Protein AF-A0A5D2ER46-F1 (afdb_monomer)

Foldseek 3Di:
DPFKFKDAAQQQAAFQQATRHAPDHGVCVVCVVLCVFFPCRRFTPNVLLPPPCLVPLNCVNGGNDDPPDVNSVSSVVVCVRCVPDDYHNPDHMAMGGRQDPVSHGPPPAAWQADDDDDDDDDDDDDDDRHNQADPPRDKDKDKAWDADDQWIKIKIFIAHSVRDGRIIHMDTDNDNDRVSRRVVNVVVVVVSVVVND

Radius of gyration: 18.07 Å; Cα contacts (8 Å, |Δi|>4): 337; chains: 1; bounding box: 42×39×49 Å

Nearest PDB structures (foldseek):
  7u65-assembly1_G  TM=6.204E-01  e=2.775E-01  Escherichia phage T7
  5fdh-assembly1_B  TM=4.954E-01  e=7.083E-01  Serratia marcescens
  8cx2-assembly1_C  TM=5.473E-01  e=1.595E+00  Homo sapiens
  5n5y-assembly1_P  TM=4.636E-01  e=1.030E+00  Saccharomyces cerevisiae
  4n9f-assembly3_L  TM=5.094E-01  e=4.334E+00  Homo sapiens

Solvent-accessible surface area (backbone atoms only — not comparable to full-atom values): 11506 Å² total; per-residue (Å²): 129,76,56,54,37,38,48,71,15,32,19,26,74,44,34,48,37,71,36,28,60,60,88,87,48,25,47,36,74,81,36,48,71,57,46,74,33,33,64,66,61,72,40,23,36,31,60,52,74,68,36,69,55,70,74,64,84,52,53,74,84,49,34,75,66,90,59,79,70,64,51,56,57,52,48,54,54,50,46,62,68,55,65,80,67,74,70,38,85,92,38,73,55,40,66,42,68,50,56,46,97,85,72,43,70,68,80,85,65,67,76,46,85,71,78,77,68,82,88,80,92,86,89,82,86,85,77,79,75,60,59,68,62,36,58,92,66,39,70,39,82,47,71,26,41,46,60,54,88,83,44,20,33,19,26,37,39,33,21,35,54,81,66,46,72,45,30,42,43,70,47,82,32,103,38,68,47,51,69,60,20,36,53,49,22,53,53,53,53,50,51,54,57,60,70,53,107

Organism: Gossypium darwinii (NCBI:txid34276)

Structure (mmCIF, N/CA/C/O backbone):
data_AF-A0A5D2ER46-F1
#
_entry.id   AF-A0A5D2ER46-F1
#
loop_
_atom_site.group_PDB
_atom_site.id
_atom_site.type_symbol
_atom_site.label_atom_id
_atom_site.label_alt_id
_atom_site.label_comp_id
_atom_site.label_asym_id
_atom_site.label_entity_id
_atom_site.label_seq_id
_atom_site.pdbx_PDB_ins_code
_atom_site.Cartn_x
_atom_site.Cartn_y
_atom_site.Cartn_z
_atom_site.occupancy
_atom_site.B_iso_or_equiv
_atom_site.auth_seq_id
_atom_site.auth_comp_id
_atom_site.auth_asym_id
_atom_site.auth_atom_id
_atom_site.pdbx_PDB_model_num
ATOM 1 N N . MET A 1 1 ? 16.129 -9.457 7.682 1.00 43.59 1 MET A N 1
ATOM 2 C CA . MET A 1 1 ? 15.427 -8.266 7.164 1.00 43.59 1 MET A CA 1
ATOM 3 C C . MET A 1 1 ? 14.705 -8.715 5.918 1.00 43.59 1 MET A C 1
ATOM 5 O O . MET A 1 1 ? 15.334 -9.410 5.129 1.00 43.59 1 MET A O 1
ATOM 9 N N . ASP A 1 2 ? 13.423 -8.390 5.782 1.00 48.84 2 ASP A N 1
ATOM 10 C CA . ASP A 1 2 ? 12.712 -8.634 4.527 1.00 48.84 2 ASP A CA 1
ATOM 11 C C . ASP A 1 2 ? 13.375 -7.783 3.433 1.00 48.84 2 ASP A C 1
ATOM 13 O O . ASP A 1 2 ? 13.724 -6.624 3.664 1.00 48.84 2 ASP A O 1
ATOM 17 N N . SER A 1 3 ? 13.630 -8.381 2.272 1.00 66.81 3 SER A N 1
ATOM 18 C CA . SER A 1 3 ? 14.432 -7.796 1.190 1.00 66.81 3 SER A CA 1
ATOM 19 C C . SER A 1 3 ? 13.674 -6.769 0.341 1.00 66.81 3 SER A C 1
ATOM 21 O O . SER A 1 3 ? 14.164 -6.379 -0.715 1.00 66.81 3 SER A O 1
ATOM 23 N N . PHE A 1 4 ? 12.488 -6.321 0.768 1.00 72.12 4 PHE A N 1
ATOM 24 C CA . PHE A 1 4 ? 11.644 -5.404 0.005 1.00 72.12 4 PHE A CA 1
ATOM 25 C C . PHE A 1 4 ? 10.750 -4.526 0.889 1.00 72.12 4 PHE A C 1
ATOM 27 O O . PHE A 1 4 ? 10.459 -4.850 2.039 1.00 72.12 4 PHE A O 1
ATOM 34 N N . TYR A 1 5 ? 10.278 -3.422 0.318 1.00 80.19 5 TYR A N 1
ATOM 35 C CA . TYR A 1 5 ? 9.289 -2.517 0.893 1.00 80.19 5 TYR A CA 1
ATOM 36 C C . TYR A 1 5 ? 8.462 -1.860 -0.219 1.00 80.19 5 TYR A C 1
ATOM 38 O O . TYR A 1 5 ? 8.829 -1.879 -1.388 1.00 80.19 5 TYR A O 1
ATOM 46 N N . TRP A 1 6 ? 7.328 -1.278 0.135 1.00 84.62 6 TRP A N 1
ATOM 47 C CA . TRP A 1 6 ? 6.492 -0.486 -0.753 1.00 84.62 6 TRP A CA 1
ATOM 48 C C . TRP A 1 6 ? 6.860 0.988 -0.622 1.00 84.62 6 TRP A C 1
ATOM 50 O O . TRP A 1 6 ? 6.709 1.582 0.446 1.00 84.62 6 TRP A O 1
ATOM 60 N N . GLN A 1 7 ? 7.333 1.584 -1.710 1.00 85.62 7 GLN A N 1
ATOM 61 C CA . GLN A 1 7 ? 7.410 3.028 -1.851 1.00 85.62 7 GLN A CA 1
ATOM 62 C C . GLN A 1 7 ? 6.017 3.554 -2.199 1.00 85.62 7 GLN A C 1
ATOM 64 O O . GLN A 1 7 ? 5.460 3.234 -3.250 1.00 85.62 7 GLN A O 1
ATOM 69 N N . ILE A 1 8 ? 5.457 4.357 -1.299 1.00 91.12 8 ILE A N 1
ATOM 70 C CA . ILE A 1 8 ? 4.093 4.865 -1.431 1.00 91.12 8 ILE A CA 1
ATOM 71 C C . ILE A 1 8 ? 4.019 5.995 -2.457 1.00 91.12 8 ILE A C 1
ATOM 73 O O . ILE A 1 8 ? 4.758 6.976 -2.368 1.00 91.12 8 ILE A O 1
ATOM 77 N N . GLY A 1 9 ? 3.092 5.846 -3.403 1.00 91.25 9 GLY A N 1
ATOM 78 C CA . GLY A 1 9 ? 2.623 6.896 -4.299 1.00 91.25 9 GLY A CA 1
ATOM 79 C C . GLY A 1 9 ? 1.200 7.283 -3.908 1.00 91.25 9 GLY A C 1
ATOM 80 O O . GLY A 1 9 ? 0.975 7.995 -2.927 1.00 91.25 9 GLY A O 1
ATOM 81 N N . ASN A 1 10 ? 0.214 6.794 -4.654 1.00 88.81 10 ASN A N 1
ATOM 82 C CA . ASN A 1 10 ? -1.199 7.094 -4.446 1.00 88.81 10 ASN A CA 1
ATOM 83 C C . ASN A 1 10 ? -1.827 6.320 -3.278 1.00 88.81 10 ASN A C 1
ATOM 85 O O . ASN A 1 10 ? -2.954 6.655 -2.885 1.00 88.81 10 ASN A O 1
ATOM 89 N N . GLY A 1 11 ? -1.112 5.328 -2.738 1.00 91.06 11 GLY A N 1
ATOM 90 C CA . GLY A 1 11 ? -1.447 4.492 -1.589 1.00 91.06 11 GLY A CA 1
ATOM 91 C C . GLY A 1 11 ? -2.489 3.417 -1.874 1.00 91.06 11 GLY A C 1
ATOM 92 O O . GLY A 1 11 ? -2.921 2.735 -0.944 1.00 91.06 11 GLY A O 1
ATOM 93 N N . ARG A 1 12 ? -2.975 3.300 -3.114 1.00 86.25 12 ARG A N 1
ATOM 94 C CA . ARG A 1 12 ? -4.168 2.505 -3.411 1.00 86.25 12 ARG A CA 1
ATOM 95 C C . ARG A 1 12 ? -3.890 1.016 -3.485 1.00 86.25 12 ARG A C 1
ATOM 97 O O . ARG A 1 12 ? -4.822 0.251 -3.276 1.00 86.25 12 ARG A O 1
ATOM 104 N N . THR A 1 13 ? -2.661 0.597 -3.785 1.00 81.38 13 THR A N 1
ATOM 105 C CA . THR A 1 13 ? -2.305 -0.822 -3.981 1.00 81.38 13 THR A CA 1
ATOM 106 C C . THR A 1 13 ? -1.610 -1.454 -2.779 1.00 81.38 13 THR A C 1
ATOM 108 O O . THR A 1 13 ? -1.538 -2.683 -2.689 1.00 81.38 13 THR A O 1
ATOM 111 N N . THR A 1 14 ? -1.148 -0.619 -1.850 1.00 87.69 14 THR A N 1
ATOM 112 C CA . THR A 1 14 ? -0.404 -1.022 -0.657 1.00 87.69 14 THR A CA 1
ATOM 113 C C . THR A 1 14 ? -1.327 -1.200 0.543 1.00 87.69 14 THR A C 1
ATOM 115 O O . THR A 1 14 ? -2.164 -0.345 0.825 1.00 87.69 14 THR A O 1
ATOM 118 N N . LEU A 1 15 ? -1.177 -2.302 1.278 1.00 90.75 15 LEU A N 1
ATOM 119 C CA . LEU A 1 15 ? -2.034 -2.664 2.408 1.00 90.75 15 LEU A CA 1
ATOM 120 C C . LEU A 1 15 ? -1.513 -2.061 3.713 1.00 90.75 15 LEU A C 1
ATOM 122 O O . LEU A 1 15 ? -0.446 -2.447 4.193 1.00 90.75 15 LEU A O 1
ATOM 126 N N . PHE A 1 16 ? -2.316 -1.198 4.343 1.00 92.19 16 PHE A N 1
ATOM 127 C CA . PHE A 1 16 ? -1.915 -0.409 5.514 1.00 92.19 16 PHE A CA 1
ATOM 128 C C . PHE A 1 16 ? -1.315 -1.265 6.638 1.00 92.19 16 PHE A C 1
ATOM 130 O O . PHE A 1 16 ? -0.250 -0.967 7.167 1.00 92.19 16 PHE A O 1
ATOM 137 N N . TRP A 1 17 ? -1.956 -2.376 6.999 1.00 92.56 17 TRP A N 1
ATOM 138 C CA . TRP A 1 17 ? -1.476 -3.207 8.107 1.00 92.56 17 TRP A CA 1
ATOM 139 C C . TRP A 1 17 ? -0.428 -4.245 7.712 1.00 92.56 17 TRP A C 1
ATOM 141 O O . TRP A 1 17 ? 0.360 -4.680 8.556 1.00 92.56 17 TRP A O 1
ATOM 151 N N . MET A 1 18 ? -0.482 -4.720 6.470 1.00 89.00 18 MET A N 1
ATOM 152 C CA . MET A 1 18 ? 0.164 -5.972 6.074 1.00 89.00 18 MET A CA 1
ATOM 153 C C . MET A 1 18 ? 1.456 -5.781 5.295 1.00 89.00 18 MET A C 1
ATOM 155 O O . MET A 1 18 ? 2.281 -6.693 5.327 1.00 89.00 18 MET A O 1
ATOM 159 N N . ASP A 1 19 ? 1.640 -4.625 4.665 1.00 88.00 19 ASP A N 1
ATOM 160 C CA . ASP A 1 19 ? 2.809 -4.335 3.845 1.00 88.00 19 ASP A CA 1
ATOM 161 C C . ASP A 1 19 ? 3.849 -3.497 4.594 1.00 88.00 19 ASP A C 1
ATOM 163 O O . ASP A 1 19 ? 3.536 -2.761 5.532 1.00 88.00 19 ASP A O 1
ATOM 167 N N . ILE A 1 20 ? 5.109 -3.622 4.177 1.00 88.44 20 ILE A N 1
ATOM 168 C CA . ILE A 1 20 ? 6.213 -2.791 4.663 1.00 88.44 20 ILE A CA 1
ATOM 169 C C . ILE A 1 20 ? 6.201 -1.507 3.851 1.00 88.44 20 ILE A C 1
ATOM 171 O O . ILE A 1 20 ? 6.821 -1.449 2.803 1.00 88.44 20 ILE A O 1
ATOM 175 N N . TRP A 1 21 ? 5.460 -0.502 4.288 1.00 90.94 21 TRP A N 1
ATOM 176 C CA . TRP A 1 21 ? 5.397 0.794 3.597 1.00 90.94 21 TRP A CA 1
ATOM 177 C C . TRP A 1 21 ? 5.803 1.966 4.485 1.00 90.94 21 TRP A C 1
ATOM 179 O O . TRP A 1 21 ? 5.992 3.085 4.019 1.00 90.94 21 TRP A O 1
ATOM 189 N N . PHE A 1 22 ? 5.955 1.687 5.778 1.00 88.94 22 PHE A N 1
ATOM 190 C CA . PHE A 1 22 ? 6.405 2.632 6.776 1.00 88.94 22 PHE A CA 1
ATOM 191 C C . PHE A 1 22 ? 7.448 1.958 7.674 1.00 88.94 22 PHE A C 1
ATOM 193 O O . PHE A 1 22 ? 7.145 0.999 8.386 1.00 88.94 22 PHE A O 1
ATOM 200 N N . GLY A 1 23 ? 8.680 2.469 7.681 1.00 86.31 23 GLY A N 1
ATOM 201 C CA . GLY A 1 23 ? 9.787 1.857 8.421 1.00 86.31 23 GLY A CA 1
ATOM 202 C C . GLY A 1 23 ? 10.289 0.563 7.769 1.00 86.31 23 GLY A C 1
ATOM 203 O O . GLY A 1 23 ? 10.419 0.494 6.553 1.00 86.31 23 GLY A O 1
ATOM 204 N N . ASN A 1 24 ? 10.614 -0.451 8.578 1.00 83.50 24 ASN A N 1
ATOM 205 C CA . ASN A 1 24 ? 11.301 -1.675 8.132 1.00 83.50 24 ASN A CA 1
ATOM 206 C C . ASN A 1 24 ? 10.503 -2.977 8.325 1.00 83.50 24 ASN A C 1
ATOM 208 O O . ASN A 1 24 ? 11.036 -4.059 8.086 1.00 83.50 24 ASN A O 1
ATOM 212 N N . ARG A 1 25 ? 9.258 -2.896 8.798 1.00 85.75 25 ARG A N 1
ATOM 213 C CA . ARG A 1 25 ? 8.360 -4.043 8.973 1.00 85.75 25 ARG A CA 1
ATOM 214 C C . ARG A 1 25 ? 6.899 -3.603 8.893 1.00 85.75 25 ARG A C 1
ATOM 216 O O . ARG A 1 25 ? 6.623 -2.419 9.079 1.00 85.75 25 ARG A O 1
ATOM 223 N N . PRO A 1 26 ? 5.950 -4.521 8.643 1.00 90.31 26 PRO A N 1
ATOM 224 C CA . PRO A 1 26 ? 4.542 -4.161 8.547 1.00 90.31 26 PRO A CA 1
ATOM 225 C C . PRO A 1 26 ? 3.988 -3.614 9.864 1.00 90.31 26 PRO A C 1
ATOM 227 O O . PRO A 1 26 ? 4.332 -4.107 10.943 1.00 90.31 26 PRO A O 1
ATOM 230 N N . LEU A 1 27 ? 3.037 -2.679 9.788 1.00 92.44 27 LEU A N 1
ATOM 231 C CA . LEU A 1 27 ? 2.428 -2.063 10.974 1.00 92.44 27 LEU A CA 1
ATOM 232 C C . LEU A 1 27 ? 1.745 -3.082 11.900 1.00 92.44 27 LEU A C 1
ATOM 234 O O . LEU A 1 27 ? 1.738 -2.888 13.113 1.00 92.44 27 LEU A O 1
ATOM 238 N N . LYS A 1 28 ? 1.245 -4.215 11.382 1.00 92.06 28 LYS A N 1
ATOM 239 C CA . LYS A 1 28 ? 0.710 -5.302 12.226 1.00 92.06 28 LYS A CA 1
ATOM 240 C C . LYS A 1 28 ? 1.744 -5.922 13.172 1.00 92.06 28 LYS A C 1
ATOM 242 O O . LYS A 1 28 ? 1.353 -6.514 14.171 1.00 92.06 28 LYS A O 1
ATOM 247 N N . GLN A 1 29 ? 3.037 -5.835 12.853 1.00 89.56 29 GLN A N 1
ATOM 248 C CA . GLN A 1 29 ? 4.107 -6.345 13.714 1.00 89.56 29 GLN A CA 1
ATOM 249 C C . GLN A 1 29 ? 4.489 -5.335 14.798 1.00 89.56 29 GLN A C 1
ATOM 251 O O . GLN A 1 29 ? 4.780 -5.736 15.921 1.00 89.56 29 GLN A O 1
ATOM 256 N N . ASP A 1 30 ? 4.453 -4.037 14.481 1.00 90.00 30 ASP A N 1
ATOM 257 C CA . ASP A 1 30 ? 4.698 -2.965 15.455 1.00 90.00 30 ASP A CA 1
ATOM 258 C C . ASP A 1 30 ? 3.499 -2.747 16.393 1.00 90.00 30 ASP A C 1
ATOM 260 O O . ASP A 1 30 ? 3.672 -2.414 17.565 1.00 90.00 30 ASP A O 1
ATOM 264 N N . PHE A 1 31 ? 2.280 -2.985 15.902 1.00 90.81 31 PHE A N 1
ATOM 265 C CA . PHE A 1 31 ? 1.033 -2.774 16.634 1.00 90.81 31 PHE A CA 1
ATOM 266 C C . PHE A 1 31 ? 0.120 -4.020 16.595 1.00 90.81 31 PHE A C 1
ATOM 268 O O . PHE A 1 31 ? -1.027 -3.941 16.140 1.00 90.81 31 PHE A O 1
ATOM 275 N N . PRO A 1 32 ? 0.568 -5.187 17.099 1.00 90.56 32 PRO A N 1
ATOM 276 C CA . PRO A 1 32 ? -0.165 -6.451 16.960 1.00 90.56 32 PRO A CA 1
ATOM 277 C C . PRO A 1 32 ? -1.529 -6.432 17.655 1.00 90.56 32 PRO A C 1
ATOM 279 O O . PRO A 1 32 ? -2.499 -6.986 17.143 1.00 90.56 32 PRO A O 1
ATOM 282 N N . ARG A 1 33 ? -1.639 -5.740 18.798 1.00 88.50 33 ARG A N 1
ATOM 283 C CA . ARG A 1 33 ? -2.912 -5.577 19.517 1.00 88.50 33 ARG A CA 1
ATOM 284 C C . ARG A 1 33 ? -3.913 -4.731 18.731 1.00 88.50 33 ARG A C 1
ATOM 286 O O . ARG A 1 33 ? -5.076 -5.112 18.646 1.00 88.50 33 ARG A O 1
ATOM 293 N N . LEU A 1 34 ? -3.464 -3.625 18.130 1.00 89.06 34 LEU A N 1
ATOM 294 C CA . LEU A 1 34 ? -4.326 -2.809 17.273 1.00 89.06 34 LEU A CA 1
ATOM 295 C C . LEU A 1 34 ? -4.758 -3.583 16.037 1.00 89.06 34 LEU A C 1
ATOM 297 O O . LEU A 1 34 ? -5.932 -3.565 15.695 1.00 89.06 34 LEU A O 1
ATOM 301 N N . PHE A 1 35 ? -3.843 -4.324 15.414 1.00 90.25 35 PHE A N 1
ATOM 302 C CA . PHE A 1 35 ? -4.175 -5.141 14.256 1.00 90.25 35 PHE A CA 1
ATOM 303 C C . PHE A 1 35 ? -5.257 -6.184 14.564 1.00 90.25 35 PHE A C 1
ATOM 305 O O . PHE A 1 35 ? -6.185 -6.346 13.774 1.00 90.25 35 PHE A O 1
ATOM 312 N N . LEU A 1 36 ? -5.191 -6.861 15.719 1.00 87.81 36 LEU A N 1
ATOM 313 C CA . LEU A 1 36 ? -6.236 -7.802 16.143 1.00 87.81 36 LEU A CA 1
ATOM 314 C C . LEU A 1 36 ? -7.609 -7.124 16.213 1.00 87.81 36 LEU A C 1
ATOM 316 O O . LEU A 1 36 ? -8.585 -7.670 15.692 1.00 87.81 36 LEU A O 1
ATOM 320 N N . LEU A 1 37 ? -7.655 -5.918 16.778 1.00 88.06 37 LEU A N 1
ATOM 321 C CA . LEU A 1 37 ? -8.871 -5.123 16.925 1.00 88.06 37 LEU A CA 1
ATOM 322 C C . LEU A 1 37 ? -9.290 -4.404 15.636 1.00 88.06 37 LEU A C 1
ATOM 324 O O . LEU A 1 37 ? -10.438 -3.993 15.538 1.00 88.06 37 LEU A O 1
ATOM 328 N N . ALA A 1 38 ? -8.415 -4.252 14.642 1.00 86.94 38 ALA A N 1
ATOM 329 C CA . ALA A 1 38 ? -8.716 -3.495 13.432 1.00 86.94 38 ALA A CA 1
ATOM 330 C C . ALA A 1 38 ? -9.900 -4.110 12.670 1.00 86.94 38 ALA A C 1
ATOM 332 O O . ALA A 1 38 ? -9.883 -5.306 12.345 1.00 86.94 38 ALA A O 1
ATOM 333 N N . ARG A 1 39 ? -10.904 -3.286 12.342 1.00 85.44 39 ARG A N 1
ATOM 334 C CA . ARG A 1 39 ? -12.057 -3.689 11.514 1.00 85.44 39 ARG A CA 1
ATOM 335 C C . ARG A 1 39 ? -11.611 -3.980 10.085 1.00 85.44 39 ARG A C 1
ATOM 337 O O . ARG A 1 39 ? -11.960 -5.013 9.522 1.00 85.44 39 ARG A O 1
ATOM 344 N N . GLN A 1 40 ? -10.767 -3.108 9.536 1.00 85.06 40 GLN A N 1
ATOM 345 C CA . GLN A 1 40 ? -10.308 -3.172 8.150 1.00 85.06 40 GLN A CA 1
ATOM 346 C C . GLN A 1 40 ? -8.839 -3.596 8.047 1.00 85.06 40 GLN A C 1
ATOM 348 O O . GLN A 1 40 ? -7.942 -2.796 7.795 1.00 85.06 40 GLN A O 1
ATOM 353 N N . LYS A 1 41 ? -8.577 -4.894 8.219 1.00 86.94 41 LYS A N 1
ATOM 354 C CA . LYS A 1 41 ? -7.213 -5.458 8.154 1.00 86.94 41 LYS A CA 1
ATOM 355 C C . LYS A 1 41 ? -6.588 -5.419 6.751 1.00 86.94 41 LYS A C 1
ATOM 357 O O . LYS A 1 41 ? -5.367 -5.460 6.638 1.00 86.94 41 LYS A O 1
ATOM 362 N N . LYS A 1 42 ? -7.417 -5.359 5.702 1.00 84.81 42 LYS A N 1
ATOM 363 C CA . LYS A 1 42 ? -7.009 -5.396 4.284 1.00 84.81 42 LYS A CA 1
ATOM 364 C C . LYS A 1 42 ? -7.238 -4.074 3.543 1.00 84.81 42 LYS A C 1
ATOM 366 O O . LYS A 1 42 ? -7.269 -4.070 2.319 1.00 84.81 42 LYS A O 1
ATOM 371 N N . SER A 1 43 ? -7.471 -2.984 4.268 1.00 87.75 43 SER A N 1
ATOM 372 C CA . SER A 1 43 ? -7.680 -1.677 3.645 1.00 87.75 43 SER A CA 1
ATOM 373 C C . SER A 1 43 ? -6.346 -1.067 3.194 1.00 87.75 43 SER A C 1
ATOM 375 O O . SER A 1 43 ? -5.284 -1.369 3.760 1.00 87.75 43 SER A O 1
ATOM 377 N N . SER A 1 44 ? -6.403 -0.280 2.119 1.00 90.62 44 SER A N 1
ATOM 378 C CA . SER A 1 44 ? -5.224 0.316 1.501 1.00 90.62 44 SER A CA 1
ATOM 379 C C . SER A 1 44 ? -4.691 1.495 2.321 1.00 90.62 44 SER A C 1
ATOM 381 O O . SER A 1 44 ? -5.396 2.063 3.157 1.00 90.62 44 SER A O 1
ATOM 383 N N . VAL A 1 45 ? -3.438 1.889 2.088 1.00 92.31 45 VAL A N 1
ATOM 384 C CA . VAL A 1 45 ? -2.858 3.097 2.700 1.00 92.31 45 VAL A CA 1
ATOM 385 C C . VAL A 1 45 ? -3.674 4.334 2.319 1.00 92.31 45 VAL A C 1
ATOM 387 O O . VAL A 1 45 ? -3.961 5.171 3.171 1.00 92.31 45 VAL A O 1
ATOM 390 N N . ALA A 1 46 ? -4.118 4.412 1.065 1.00 92.06 46 ALA A N 1
ATOM 391 C CA . ALA A 1 46 ? -4.998 5.460 0.567 1.00 92.06 46 ALA A CA 1
ATOM 392 C C . ALA A 1 46 ? -6.291 5.584 1.375 1.00 92.06 46 ALA A C 1
ATOM 394 O O . ALA A 1 46 ? -6.662 6.689 1.762 1.00 92.06 46 ALA A O 1
ATOM 395 N N . ASP A 1 47 ? -6.973 4.467 1.612 1.00 88.69 47 ASP A N 1
ATOM 396 C CA . ASP A 1 47 ? -8.265 4.458 2.300 1.00 88.69 47 ASP A CA 1
ATOM 397 C C . ASP A 1 47 ? -8.115 4.835 3.777 1.00 88.69 47 ASP A C 1
ATOM 399 O O . ASP A 1 47 ? -8.963 5.536 4.321 1.00 88.69 47 ASP A O 1
ATOM 403 N N . PHE A 1 48 ? -7.024 4.415 4.427 1.00 87.50 48 PHE A N 1
ATOM 404 C CA . PHE A 1 48 ? -6.729 4.807 5.806 1.00 87.50 48 PHE A CA 1
ATOM 405 C C . PHE A 1 48 ? -6.372 6.292 5.928 1.00 87.50 48 PHE A C 1
ATOM 407 O O . PHE A 1 48 ? -6.977 6.991 6.734 1.00 87.50 48 PHE A O 1
ATOM 414 N N . LEU A 1 49 ? -5.420 6.784 5.128 1.00 88.88 49 LEU A N 1
ATOM 415 C CA . LEU A 1 49 ? -4.904 8.154 5.260 1.00 88.88 49 LEU A CA 1
ATOM 416 C C . LEU A 1 49 ? -5.845 9.220 4.685 1.00 88.88 49 LEU A C 1
ATOM 418 O O . LEU A 1 49 ? -5.747 10.384 5.053 1.00 88.88 49 LEU A O 1
ATOM 422 N N . ARG A 1 50 ? -6.758 8.863 3.775 1.00 85.75 50 ARG A N 1
ATOM 423 C CA . ARG A 1 50 ? -7.789 9.799 3.292 1.00 85.75 50 ARG A CA 1
ATOM 424 C C . ARG A 1 50 ? -9.031 9.824 4.171 1.00 85.75 50 ARG A C 1
ATOM 426 O O . ARG A 1 50 ? -9.856 10.712 3.983 1.00 85.75 50 ARG A O 1
ATOM 433 N N . ASN A 1 51 ? -9.189 8.874 5.093 1.00 82.38 51 ASN A N 1
ATOM 434 C CA . ASN A 1 51 ? -10.332 8.850 5.992 1.00 82.38 51 ASN A CA 1
ATOM 435 C C . ASN A 1 51 ? -10.182 9.955 7.055 1.00 82.38 51 ASN A C 1
ATOM 437 O O . ASN A 1 51 ? -9.310 9.837 7.915 1.00 82.38 51 ASN A O 1
ATOM 441 N N . PRO A 1 52 ? -11.028 11.003 7.063 1.00 77.75 52 PRO A N 1
ATOM 442 C CA . PRO A 1 52 ? -10.932 12.072 8.056 1.00 77.75 52 PRO A CA 1
ATOM 443 C C . PRO A 1 52 ? -11.124 11.560 9.488 1.00 77.75 52 PRO A C 1
ATOM 445 O O . PRO A 1 52 ? -10.525 12.095 10.416 1.00 77.75 52 PRO A O 1
ATOM 448 N N . GLU A 1 53 ? -11.912 10.496 9.665 1.00 77.50 53 GLU A N 1
ATOM 449 C CA . GLU A 1 53 ? -12.158 9.865 10.967 1.00 77.50 53 GLU A CA 1
ATOM 450 C C . GLU A 1 53 ? -10.895 9.212 11.541 1.00 77.50 53 GLU A C 1
ATOM 452 O O . GLU A 1 53 ? -10.767 9.062 12.752 1.00 77.50 53 GLU A O 1
ATOM 457 N N . PHE A 1 54 ? -9.905 8.903 10.694 1.00 78.44 54 PHE A N 1
ATOM 458 C CA . PHE A 1 54 ? -8.598 8.423 11.139 1.00 78.44 54 PHE A CA 1
ATOM 459 C C . PHE A 1 54 ? -7.793 9.474 11.911 1.00 78.44 54 PHE A C 1
ATOM 461 O O . PHE A 1 54 ? -6.827 9.109 12.567 1.00 78.44 54 PHE A O 1
ATOM 468 N N . TYR A 1 55 ? -8.178 10.752 11.878 1.00 76.50 55 TYR A N 1
ATOM 469 C CA . TYR A 1 55 ? -7.468 11.825 12.584 1.00 76.50 55 TYR A CA 1
ATOM 470 C C . TYR A 1 55 ? -8.309 12.530 13.652 1.00 76.50 55 TYR A C 1
ATOM 472 O O . TYR A 1 55 ? -7.801 13.424 14.320 1.00 76.50 55 TYR A O 1
ATOM 480 N N . LYS A 1 56 ? -9.584 12.163 13.817 1.00 71.88 56 LYS A N 1
ATOM 481 C CA . LYS A 1 56 ? -10.530 12.868 14.702 1.00 71.88 56 LYS A CA 1
ATOM 482 C C . LYS A 1 56 ? -10.617 12.307 16.120 1.00 71.88 56 LYS A C 1
ATOM 484 O O . LYS A 1 56 ? -11.556 12.622 16.838 1.00 71.88 56 LYS A O 1
ATOM 489 N N . ASP A 1 57 ? -9.692 11.438 16.510 1.00 66.50 57 ASP A N 1
ATOM 490 C CA . ASP A 1 57 ? -9.750 10.691 17.773 1.00 66.50 57 ASP A CA 1
ATOM 491 C C . ASP A 1 57 ? -11.026 9.823 17.948 1.00 66.50 57 ASP A C 1
ATOM 493 O O . ASP A 1 57 ? -11.236 9.197 18.989 1.00 66.50 57 ASP A O 1
ATOM 497 N N . GLU A 1 58 ? -11.854 9.696 16.902 1.00 67.38 58 GLU A N 1
ATOM 498 C CA . GLU A 1 58 ? -13.075 8.886 16.855 1.00 67.38 58 GLU A CA 1
ATOM 499 C C . GLU A 1 58 ? -12.781 7.483 16.299 1.00 67.38 58 GLU A C 1
ATOM 501 O O . GLU A 1 58 ? -13.177 7.077 15.207 1.00 67.38 58 GLU A O 1
ATOM 506 N N . TRP A 1 59 ? -12.075 6.682 17.096 1.00 73.75 59 TRP A N 1
ATOM 507 C CA . TRP A 1 59 ? -11.560 5.368 16.686 1.00 73.75 59 TRP A CA 1
ATOM 508 C C . TRP A 1 59 ? -12.620 4.264 16.516 1.00 73.75 59 TRP A C 1
ATOM 510 O O . TRP A 1 59 ? -12.282 3.141 16.128 1.00 73.75 59 TRP A O 1
ATOM 520 N N . ASN A 1 60 ? -13.897 4.561 16.790 1.00 67.44 60 ASN A N 1
ATOM 521 C CA . ASN A 1 60 ? -15.018 3.609 16.768 1.00 67.44 60 ASN A CA 1
ATOM 522 C C . ASN A 1 60 ? -15.163 2.897 15.408 1.00 67.44 60 ASN A C 1
ATOM 524 O O . ASN A 1 60 ? -15.530 1.721 15.333 1.00 67.44 60 ASN A O 1
ATOM 528 N N . GLU A 1 61 ? -14.829 3.587 14.316 1.00 70.88 61 GLU A N 1
ATOM 529 C CA . GLU A 1 61 ? -14.917 3.032 12.962 1.00 70.88 61 GLU A CA 1
ATOM 530 C C . GLU A 1 61 ? -13.697 2.193 12.555 1.00 70.88 61 GLU A C 1
ATOM 532 O O . GLU A 1 61 ? -13.739 1.443 11.578 1.00 70.88 61 GLU A O 1
ATOM 537 N N . LEU A 1 62 ? -12.612 2.251 13.329 1.00 72.88 62 LEU A N 1
ATOM 538 C CA . LEU A 1 62 ? -11.333 1.628 12.985 1.00 72.88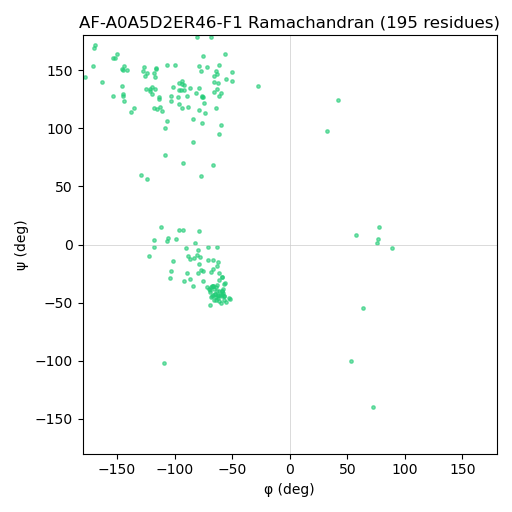 62 LEU A CA 1
ATOM 539 C C . LEU A 1 62 ? -11.075 0.341 13.772 1.00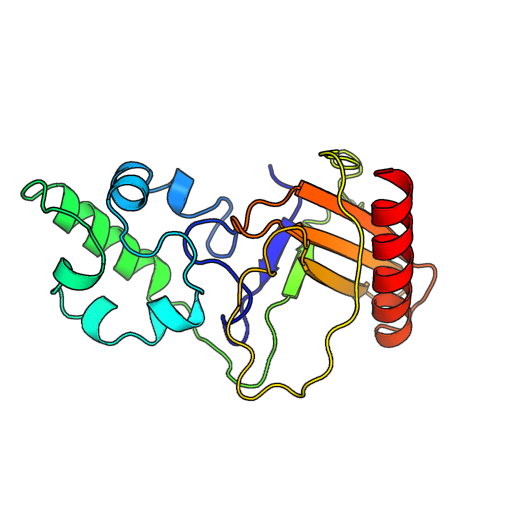 72.88 62 LEU A C 1
ATOM 541 O O . LEU A 1 62 ? -10.433 -0.573 13.241 1.00 72.88 62 LEU A O 1
ATOM 545 N N . VAL A 1 63 ? -11.620 0.217 14.988 1.00 77.00 63 VAL A N 1
ATOM 546 C CA . VAL A 1 63 ? -11.455 -0.961 15.858 1.00 77.00 63 VAL A CA 1
ATOM 547 C C . VAL A 1 63 ? -12.786 -1.594 16.283 1.00 77.00 63 VAL A C 1
ATOM 549 O O . VAL A 1 63 ? -13.796 -0.923 16.434 1.00 77.00 63 VAL A O 1
ATOM 552 N N . THR A 1 64 ? -12.808 -2.917 16.471 1.00 72.81 64 THR A N 1
ATOM 553 C CA . THR A 1 64 ? -14.022 -3.703 16.760 1.00 72.81 64 THR A CA 1
ATOM 554 C C . THR A 1 64 ? -14.528 -3.560 18.195 1.00 72.81 64 THR A C 1
ATOM 556 O O . THR A 1 64 ? -15.689 -3.867 18.454 1.00 72.81 64 THR A O 1
ATOM 559 N N . ARG A 1 65 ? -13.669 -3.176 19.151 1.00 69.62 65 ARG A N 1
ATOM 560 C CA . ARG A 1 65 ? -14.032 -2.960 20.562 1.00 69.62 65 ARG A CA 1
ATOM 561 C C . ARG A 1 65 ? -12.951 -2.151 21.283 1.00 69.62 65 ARG A C 1
ATOM 563 O O . ARG A 1 65 ? -11.768 -2.436 21.103 1.00 69.62 65 ARG A O 1
ATOM 570 N N . PHE A 1 66 ? -13.350 -1.212 22.141 1.00 62.09 66 PHE A N 1
ATOM 571 C CA . PHE A 1 66 ? -12.420 -0.481 23.007 1.00 62.09 66 PHE A CA 1
ATOM 572 C C . PHE A 1 66 ? -11.959 -1.363 24.165 1.00 62.09 66 PHE A C 1
ATOM 574 O O . PHE A 1 66 ? -12.771 -1.922 24.904 1.00 62.09 66 PHE A O 1
ATOM 581 N N . LEU A 1 67 ? -10.644 -1.466 24.335 1.00 57.00 67 LEU A N 1
ATOM 582 C CA . LEU A 1 67 ? -10.023 -1.895 25.583 1.00 57.00 67 LEU A CA 1
ATOM 583 C C . LEU A 1 67 ? -9.385 -0.629 26.171 1.00 57.00 67 LEU A C 1
ATOM 585 O O . LEU A 1 67 ? -8.365 -0.171 25.661 1.00 57.00 67 LEU A O 1
ATOM 589 N N . LEU A 1 68 ? -10.073 -0.028 27.147 1.00 70.94 68 LEU A N 1
ATOM 590 C CA . LEU A 1 68 ? -9.802 1.268 27.797 1.00 70.94 68 LEU A CA 1
ATOM 591 C C . LEU A 1 68 ? -8.327 1.722 27.814 1.00 70.94 68 LEU A C 1
ATOM 593 O O . LEU A 1 68 ? -7.446 0.937 28.168 1.00 70.94 68 LEU A O 1
ATOM 597 N N . GLY A 1 69 ? -8.098 3.012 27.511 1.00 70.69 69 GLY A N 1
ATOM 598 C CA . GLY A 1 69 ? -6.873 3.811 27.718 1.00 70.69 69 GLY A CA 1
ATOM 599 C C . GLY A 1 69 ? -5.622 3.366 26.949 1.00 70.69 69 GLY A C 1
ATOM 600 O O . GLY A 1 69 ? -5.021 4.127 26.198 1.00 70.69 69 GLY A O 1
ATOM 601 N N . MET A 1 70 ? -5.228 2.102 27.089 1.00 75.81 70 MET A N 1
ATOM 602 C CA . MET A 1 70 ? -4.040 1.541 26.441 1.00 75.81 70 MET A CA 1
ATOM 603 C C . MET A 1 70 ? -4.186 1.478 24.916 1.00 75.81 70 MET A C 1
ATOM 605 O O . MET A 1 70 ? -3.203 1.664 24.201 1.00 75.81 70 MET A O 1
ATOM 609 N N . VAL A 1 71 ? -5.391 1.203 24.402 1.00 79.31 71 VAL A N 1
ATOM 610 C CA . VAL A 1 71 ? -5.649 1.183 22.951 1.00 79.31 71 VAL A CA 1
ATOM 611 C C . VAL A 1 71 ? -5.584 2.585 22.351 1.00 79.31 71 VAL A C 1
ATOM 613 O O . VAL A 1 71 ? -4.999 2.738 21.284 1.00 79.31 71 VAL A O 1
ATOM 616 N N . GLU A 1 72 ? -6.088 3.598 23.056 1.00 80.19 72 GLU A N 1
ATOM 617 C CA . GLU A 1 72 ? -6.016 5.003 22.631 1.00 80.19 72 GLU A CA 1
ATOM 618 C C . GLU A 1 72 ? -4.563 5.465 22.501 1.00 80.19 72 GLU A C 1
ATOM 620 O O . GLU A 1 72 ? -4.169 5.933 21.439 1.00 80.19 72 GLU A O 1
ATOM 625 N N . VAL A 1 73 ? -3.719 5.203 23.508 1.00 85.75 73 VAL A N 1
ATOM 626 C CA . VAL A 1 73 ? -2.284 5.542 23.445 1.00 85.75 73 VAL A CA 1
ATOM 627 C C . VAL A 1 73 ? -1.588 4.857 22.263 1.00 85.75 73 VAL A C 1
ATOM 629 O O . VAL A 1 73 ? -0.739 5.455 21.601 1.00 85.75 73 VAL A O 1
ATOM 632 N N . MET A 1 74 ? -1.926 3.595 21.973 1.00 86.50 74 MET A N 1
ATOM 633 C CA . MET A 1 74 ? -1.376 2.905 20.803 1.00 86.50 74 MET A CA 1
ATOM 634 C C . MET A 1 74 ? -1.843 3.545 19.487 1.00 86.50 74 MET A C 1
ATOM 636 O O . MET A 1 74 ? -1.044 3.626 18.555 1.00 86.50 74 MET A O 1
ATOM 640 N N . LEU A 1 75 ? -3.102 3.986 19.402 1.00 86.75 75 LEU A N 1
ATOM 641 C CA . LEU A 1 75 ? -3.668 4.632 18.214 1.00 86.75 75 LEU A CA 1
ATOM 642 C C . LEU A 1 75 ? -3.051 6.008 17.975 1.00 86.75 75 LEU A C 1
ATOM 644 O O . LEU A 1 75 ? -2.600 6.265 16.863 1.00 86.75 75 LEU A O 1
ATOM 648 N N . SER A 1 76 ? -2.905 6.836 19.011 1.00 87.56 76 SER A N 1
ATOM 649 C CA . SER A 1 76 ? -2.228 8.132 18.891 1.00 87.56 76 SER A CA 1
ATOM 650 C C . SER A 1 76 ? -0.800 7.968 18.368 1.00 87.56 76 SER A C 1
ATOM 652 O O . SER A 1 76 ? -0.402 8.648 17.426 1.00 87.56 76 SER A O 1
ATOM 654 N N . ARG A 1 77 ? -0.048 6.989 18.893 1.00 89.44 77 ARG A N 1
ATOM 655 C CA . ARG A 1 77 ? 1.310 6.676 18.409 1.00 89.44 77 ARG A CA 1
ATOM 656 C C . ARG A 1 77 ? 1.332 6.179 16.965 1.00 89.44 77 ARG A C 1
ATOM 658 O O . ARG A 1 77 ? 2.285 6.453 16.242 1.00 89.44 77 ARG A O 1
ATOM 665 N N . LEU A 1 78 ? 0.330 5.404 16.552 1.00 90.50 78 LEU A N 1
ATOM 666 C CA . LEU A 1 78 ? 0.197 4.955 15.167 1.00 90.50 78 LEU A CA 1
ATOM 667 C C . LEU A 1 78 ? -0.032 6.147 14.233 1.00 90.50 78 LEU A C 1
ATOM 669 O O . LEU A 1 78 ? 0.636 6.246 13.208 1.00 90.50 78 LEU A O 1
ATOM 673 N N . VAL A 1 79 ? -0.954 7.036 14.596 1.00 88.88 79 VAL A N 1
ATOM 674 C CA . VAL A 1 79 ? -1.350 8.198 13.792 1.00 88.88 79 VAL A CA 1
ATOM 675 C C . VAL A 1 79 ? -0.201 9.177 13.672 1.00 88.88 79 VAL A C 1
ATOM 677 O O . VAL A 1 79 ? 0.151 9.549 12.559 1.00 88.88 79 VAL A O 1
ATOM 680 N N . GLU A 1 80 ? 0.454 9.508 14.786 1.00 88.94 80 GLU A N 1
ATOM 681 C CA . GLU A 1 80 ? 1.671 10.321 14.800 1.00 88.94 80 GLU A CA 1
ATOM 682 C C . GLU A 1 80 ? 2.717 9.742 13.845 1.00 88.94 80 GLU A C 1
ATOM 684 O O . GLU A 1 80 ? 3.268 10.455 13.008 1.00 88.94 80 GLU A O 1
ATOM 689 N N . ARG A 1 81 ? 2.926 8.424 13.903 1.00 88.88 81 ARG A N 1
ATOM 690 C CA . ARG A 1 81 ? 3.911 7.739 13.075 1.00 88.88 81 ARG A CA 1
ATOM 691 C C . ARG A 1 81 ? 3.608 7.866 11.584 1.00 88.88 81 ARG A C 1
ATOM 693 O O . ARG A 1 81 ? 4.516 8.183 10.828 1.00 88.88 81 ARG A O 1
ATOM 700 N N . VAL A 1 82 ? 2.363 7.665 11.156 1.00 90.38 82 VAL A N 1
ATOM 701 C CA . VAL A 1 82 ? 2.003 7.706 9.726 1.00 90.38 82 VAL A CA 1
ATOM 702 C C . VAL A 1 82 ? 1.627 9.101 9.213 1.00 90.38 82 VAL A C 1
ATOM 704 O O . VAL A 1 82 ? 1.530 9.280 8.000 1.00 90.38 82 VAL A O 1
ATOM 707 N N . SER A 1 83 ? 1.453 10.087 10.100 1.00 86.62 83 SER A N 1
ATOM 708 C CA . SER A 1 83 ? 0.977 11.446 9.784 1.00 86.62 83 SER A CA 1
ATOM 709 C C . SER A 1 83 ? 1.843 12.211 8.780 1.00 86.62 83 SER A C 1
ATOM 711 O O . SER A 1 83 ? 1.331 13.041 8.036 1.00 86.62 83 SER A O 1
ATOM 713 N N . SER A 1 84 ? 3.140 11.909 8.722 1.00 86.12 84 SER A N 1
ATOM 714 C CA . SER A 1 84 ? 4.089 12.528 7.789 1.00 86.12 84 SER A CA 1
ATOM 715 C C . SER A 1 84 ? 4.029 11.952 6.370 1.00 86.12 84 SER A C 1
ATOM 717 O O . SER A 1 84 ? 4.717 12.444 5.475 1.00 86.12 84 SER A O 1
ATOM 719 N N . THR A 1 85 ? 3.221 10.914 6.140 1.00 89.62 85 THR A N 1
ATOM 720 C CA . THR A 1 85 ? 3.108 10.273 4.827 1.00 89.62 85 THR A CA 1
ATOM 721 C C . THR A 1 85 ? 2.297 11.149 3.879 1.00 89.62 85 THR A C 1
ATOM 723 O O . THR A 1 85 ? 1.124 11.425 4.125 1.00 89.62 85 THR A O 1
ATOM 726 N N . VAL A 1 86 ? 2.898 11.530 2.751 1.00 89.75 86 VAL A N 1
ATOM 727 C CA . VAL A 1 86 ? 2.231 12.299 1.694 1.00 89.75 86 VAL A CA 1
ATOM 728 C C . VAL A 1 86 ? 1.872 11.373 0.537 1.00 89.75 86 VAL A C 1
ATOM 730 O O . VAL A 1 86 ? 2.746 10.725 -0.035 1.00 89.75 86 VAL A O 1
ATOM 733 N N . LEU A 1 87 ? 0.587 11.325 0.179 1.00 92.38 87 LEU A N 1
ATOM 734 C CA . LEU A 1 87 ? 0.114 10.578 -0.986 1.00 92.38 87 LEU A CA 1
ATOM 735 C C . LEU A 1 87 ? 0.191 11.435 -2.248 1.00 92.38 87 LEU A C 1
ATOM 737 O O . LEU A 1 87 ? -0.287 12.569 -2.259 1.00 92.38 87 LEU A O 1
ATOM 741 N N . VAL A 1 88 ? 0.699 10.855 -3.333 1.00 92.00 88 VAL A N 1
ATOM 742 C CA . VAL A 1 88 ? 0.766 11.492 -4.655 1.00 92.00 88 VAL A CA 1
ATOM 743 C C . VAL A 1 88 ? -0.282 10.840 -5.565 1.00 92.00 88 VAL A C 1
ATOM 745 O O . VAL A 1 88 ? -0.090 9.695 -5.965 1.00 92.00 88 VAL A O 1
ATOM 748 N N . PRO A 1 89 ? -1.415 11.505 -5.879 1.00 87.62 89 PRO A N 1
ATOM 749 C CA . PRO A 1 89 ? -2.565 10.867 -6.534 1.00 87.62 89 PRO A CA 1
ATOM 750 C C . PRO A 1 89 ? -2.276 10.194 -7.882 1.00 87.62 89 PRO A C 1
ATOM 752 O O . PRO A 1 89 ? -2.891 9.166 -8.180 1.00 87.62 89 PRO A O 1
ATOM 755 N N . ASP A 1 90 ? -1.348 10.763 -8.652 1.00 88.12 90 ASP A N 1
ATOM 756 C CA . ASP A 1 90 ? -1.044 10.368 -10.035 1.00 88.12 90 ASP A CA 1
ATOM 757 C C . ASP A 1 90 ? 0.180 9.449 -10.155 1.00 88.12 90 ASP A C 1
ATOM 759 O O . ASP A 1 90 ? 0.601 9.112 -11.257 1.00 88.12 90 ASP A O 1
ATOM 763 N N . VAL A 1 91 ? 0.767 9.040 -9.029 1.00 81.06 91 VAL A N 1
ATOM 764 C CA . VAL A 1 91 ? 1.920 8.135 -9.000 1.00 81.06 91 VAL A CA 1
ATOM 765 C C . VAL A 1 91 ? 1.486 6.829 -8.357 1.00 81.06 91 VAL A C 1
ATOM 767 O O . VAL A 1 91 ? 0.969 6.836 -7.246 1.00 81.06 91 VAL A O 1
ATOM 770 N N . ASP A 1 92 ? 1.679 5.703 -9.032 1.00 81.25 92 ASP A N 1
ATOM 771 C CA . ASP A 1 92 ? 1.377 4.395 -8.450 1.00 81.25 92 ASP A CA 1
ATOM 772 C C . ASP A 1 92 ? 2.383 4.002 -7.360 1.00 81.25 92 ASP A C 1
ATOM 774 O O . ASP A 1 92 ? 3.537 4.443 -7.361 1.00 81.25 92 ASP A O 1
ATOM 778 N N . ASP A 1 93 ? 1.937 3.174 -6.410 1.00 84.06 93 ASP A N 1
ATOM 779 C CA . ASP A 1 93 ? 2.844 2.597 -5.416 1.00 84.06 93 ASP A CA 1
ATOM 780 C C . ASP A 1 93 ? 3.830 1.646 -6.101 1.00 84.06 93 ASP A C 1
ATOM 782 O O . ASP A 1 93 ? 3.471 0.918 -7.030 1.00 84.06 93 ASP A O 1
ATOM 786 N N . LYS A 1 94 ? 5.069 1.603 -5.609 1.00 78.62 94 LYS A N 1
ATOM 787 C CA . LYS A 1 94 ? 6.135 0.780 -6.187 1.00 78.62 94 LYS A CA 1
ATOM 788 C C . LYS A 1 94 ? 6.6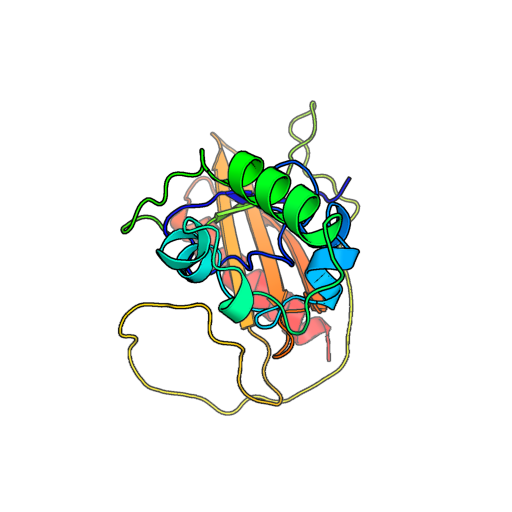54 -0.228 -5.177 1.00 78.62 94 LYS A C 1
ATOM 790 O O . LYS A 1 94 ? 6.910 0.116 -4.027 1.00 78.62 94 LYS A O 1
ATOM 795 N N . LEU A 1 95 ? 6.848 -1.468 -5.613 1.00 76.25 95 LEU A N 1
ATOM 796 C CA . LEU A 1 95 ? 7.525 -2.491 -4.820 1.00 76.25 95 LEU A CA 1
ATOM 797 C C . LEU A 1 95 ? 9.04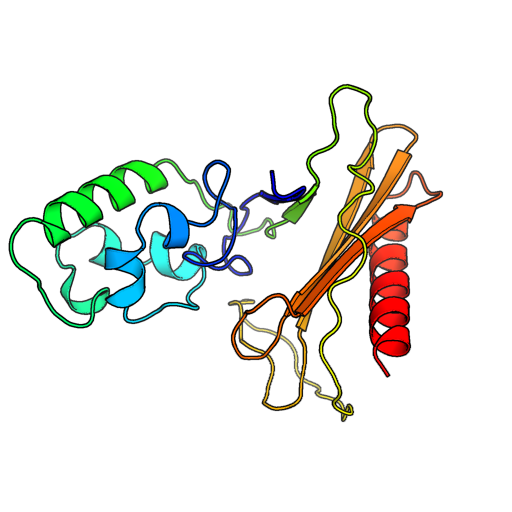1 -2.348 -5.004 1.00 76.25 95 LEU A C 1
ATOM 799 O O . LEU A 1 95 ? 9.578 -2.672 -6.058 1.00 76.25 95 LEU A O 1
ATOM 803 N N . CYS A 1 96 ? 9.732 -1.872 -3.979 1.00 71.50 96 CYS A N 1
ATOM 804 C CA . CYS A 1 96 ? 11.168 -1.633 -3.991 1.00 71.50 96 CYS A CA 1
ATOM 805 C C . CYS A 1 96 ? 11.920 -2.757 -3.283 1.00 71.50 96 CYS A C 1
ATOM 807 O O . CYS A 1 96 ? 11.561 -3.158 -2.178 1.00 71.50 96 CYS A O 1
ATOM 809 N N . TRP A 1 97 ? 13.011 -3.216 -3.888 1.00 70.38 97 TRP A N 1
ATOM 810 C CA . TRP A 1 97 ? 13.917 -4.186 -3.279 1.00 70.38 97 TRP A CA 1
ATOM 811 C C . TRP A 1 97 ? 15.038 -3.463 -2.536 1.00 70.38 97 TRP A C 1
ATOM 813 O O . TRP A 1 97 ? 15.604 -2.488 -3.033 1.00 70.38 97 TRP A O 1
ATOM 823 N N . VAL A 1 98 ? 15.370 -3.945 -1.342 1.00 66.81 98 VAL A N 1
ATOM 824 C CA . VAL A 1 98 ? 16.550 -3.500 -0.606 1.00 66.81 98 VAL A CA 1
ATOM 825 C C . VAL A 1 98 ? 17.756 -4.158 -1.263 1.00 66.81 98 VAL A C 1
ATOM 827 O O . VAL A 1 98 ? 17.986 -5.357 -1.113 1.00 66.81 98 VAL A O 1
ATOM 830 N N . ILE A 1 99 ? 18.496 -3.360 -2.021 1.00 60.25 99 ILE A N 1
ATOM 831 C CA . ILE A 1 99 ? 19.796 -3.740 -2.564 1.00 60.25 99 ILE A CA 1
ATOM 832 C C . ILE A 1 99 ? 20.813 -3.590 -1.428 1.00 60.25 99 ILE A C 1
ATOM 834 O O . ILE A 1 99 ? 20.767 -2.609 -0.677 1.00 60.25 99 ILE A O 1
ATOM 838 N N . ASP A 1 100 ? 21.691 -4.570 -1.246 1.00 57.06 100 ASP A N 1
ATOM 839 C CA . ASP A 1 100 ? 22.704 -4.507 -0.198 1.00 57.06 100 ASP A CA 1
ATOM 840 C C . ASP A 1 100 ? 23.765 -3.412 -0.467 1.00 57.06 100 ASP A C 1
ATOM 842 O O . ASP A 1 100 ? 23.741 -2.705 -1.479 1.00 57.06 100 ASP A O 1
ATOM 846 N N . ARG A 1 101 ? 24.728 -3.249 0.455 1.00 52.78 101 ARG A N 1
ATOM 847 C CA . ARG A 1 101 ? 25.808 -2.248 0.320 1.00 52.78 101 ARG A CA 1
ATOM 848 C C . ARG A 1 101 ? 26.726 -2.488 -0.885 1.00 52.78 101 ARG A C 1
ATOM 850 O O . ARG A 1 101 ? 27.410 -1.552 -1.291 1.00 52.78 101 ARG A O 1
ATOM 857 N N . ASN A 1 102 ? 26.727 -3.692 -1.449 1.00 54.56 102 ASN A N 1
ATOM 858 C CA . ASN A 1 102 ? 27.520 -4.060 -2.617 1.00 54.56 102 ASN A CA 1
ATOM 859 C C . ASN A 1 102 ? 26.755 -3.809 -3.926 1.00 54.56 102 ASN A C 1
ATOM 861 O O . ASN A 1 102 ? 27.310 -3.964 -5.012 1.00 54.56 102 ASN A O 1
ATOM 865 N N . GLY A 1 103 ? 25.494 -3.373 -3.851 1.00 48.25 103 GLY A N 1
ATOM 866 C CA . GLY A 1 103 ? 24.660 -3.238 -5.034 1.00 48.25 103 GLY A CA 1
ATOM 867 C C . GLY A 1 103 ? 24.111 -4.583 -5.518 1.00 48.25 103 GLY A C 1
ATOM 868 O O . GLY A 1 103 ? 23.649 -4.652 -6.657 1.00 48.25 103 GLY A O 1
ATOM 869 N N . GLU A 1 104 ? 24.176 -5.628 -4.691 1.00 46.47 104 GLU A N 1
ATOM 870 C CA . GLU A 1 104 ? 23.662 -6.960 -4.987 1.00 46.47 104 GLU A CA 1
ATOM 871 C C . GLU A 1 104 ? 22.231 -7.092 -4.451 1.00 46.47 104 GLU A C 1
ATOM 873 O O . GLU A 1 104 ? 21.877 -6.617 -3.364 1.00 46.47 104 GLU A O 1
ATOM 878 N N . PHE A 1 105 ? 21.365 -7.714 -5.249 1.00 50.03 105 PHE A N 1
ATOM 879 C CA . PHE A 1 105 ? 20.050 -8.117 -4.770 1.00 50.03 105 PHE A CA 1
ATOM 880 C C . PHE A 1 105 ? 20.259 -9.199 -3.710 1.00 50.03 105 PHE A C 1
ATOM 882 O O . PHE A 1 105 ? 20.996 -10.150 -3.951 1.00 50.03 105 PHE A O 1
ATOM 889 N N . LEU A 1 106 ? 19.616 -9.069 -2.544 1.00 46.25 106 LEU A N 1
ATOM 890 C CA . LEU A 1 106 ? 19.629 -10.120 -1.525 1.00 46.25 106 LEU A CA 1
ATOM 891 C C . LEU A 1 106 ? 18.995 -11.396 -2.106 1.00 46.25 106 LEU A C 1
ATOM 893 O O . LEU A 1 106 ? 17.779 -11.576 -2.075 1.00 46.25 106 LEU A O 1
ATOM 897 N N . GLU A 1 107 ? 19.846 -12.283 -2.617 1.00 38.94 107 GLU A N 1
ATOM 898 C CA . GLU A 1 107 ? 19.544 -13.509 -3.372 1.00 38.94 107 GLU A CA 1
ATOM 899 C C . GLU A 1 107 ? 18.765 -14.565 -2.556 1.00 38.94 107 GLU A C 1
ATOM 901 O O . GLU A 1 107 ? 18.364 -15.604 -3.058 1.00 38.94 107 GLU A O 1
ATOM 906 N N . ASN A 1 108 ? 18.486 -14.310 -1.277 1.00 37.47 108 ASN A N 1
ATOM 907 C CA . ASN A 1 108 ? 18.079 -15.347 -0.326 1.00 37.47 108 ASN A CA 1
ATOM 908 C C . ASN A 1 108 ? 16.556 -15.497 -0.109 1.00 37.47 108 ASN A C 1
ATOM 910 O O . ASN A 1 108 ? 16.145 -16.187 0.821 1.00 37.47 108 ASN A O 1
ATOM 914 N N . PHE A 1 109 ? 15.697 -14.889 -0.935 1.00 38.56 109 PHE A N 1
ATOM 915 C CA . PHE A 1 109 ? 14.226 -14.975 -0.807 1.00 38.56 109 PHE A CA 1
ATOM 916 C C . PHE A 1 109 ? 13.544 -15.495 -2.082 1.00 38.56 109 PHE A C 1
ATOM 918 O O . PHE A 1 109 ? 12.708 -14.807 -2.659 1.00 38.56 109 PHE A O 1
ATOM 925 N N . TRP A 1 110 ? 13.921 -16.679 -2.573 1.00 38.81 110 TRP A N 1
ATOM 926 C CA . TRP A 1 110 ? 13.540 -17.038 -3.945 1.00 38.81 110 TRP A CA 1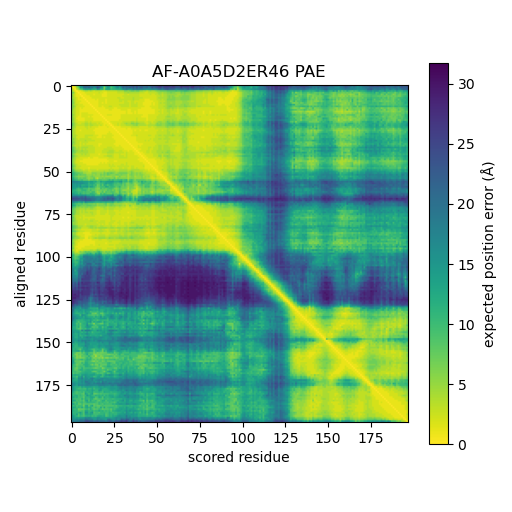
ATOM 927 C C . TRP A 1 110 ? 12.201 -17.746 -4.129 1.00 38.81 110 TRP A C 1
ATOM 929 O O . TRP A 1 110 ? 11.626 -17.580 -5.192 1.00 38.81 110 TRP A O 1
ATOM 939 N N . TRP A 1 111 ? 11.624 -18.451 -3.153 1.00 34.28 111 TRP A N 1
ATOM 940 C CA . TRP A 1 111 ? 10.337 -19.123 -3.387 1.00 34.28 111 TRP A CA 1
ATOM 941 C C . TRP A 1 111 ? 9.550 -19.296 -2.091 1.00 34.28 111 TRP A C 1
ATOM 943 O O . TRP A 1 111 ? 10.046 -19.869 -1.124 1.00 34.28 111 TRP A O 1
ATOM 953 N N . ILE A 1 112 ? 8.293 -18.852 -2.080 1.00 33.56 112 ILE A N 1
ATOM 954 C CA . ILE A 1 112 ? 7.279 -19.401 -1.176 1.00 33.56 112 ILE A CA 1
ATOM 955 C C . ILE A 1 112 ? 6.211 -19.996 -2.093 1.00 33.56 112 ILE A C 1
ATOM 957 O O . ILE A 1 112 ? 5.654 -19.300 -2.936 1.00 33.56 112 ILE A O 1
ATOM 961 N N . CYS A 1 113 ? 6.006 -21.309 -1.998 1.00 32.41 113 CYS A N 1
ATOM 962 C CA . CYS A 1 113 ? 5.011 -22.049 -2.771 1.00 32.41 113 CYS A CA 1
ATOM 963 C C . CYS A 1 113 ? 3.742 -22.223 -1.937 1.00 32.41 113 CYS A C 1
ATOM 965 O O . CYS A 1 113 ? 3.826 -22.687 -0.802 1.00 32.41 113 CYS A O 1
ATOM 967 N N . LEU A 1 114 ? 2.563 -21.960 -2.513 1.00 33.78 114 LEU A N 1
ATOM 968 C CA . LEU A 1 114 ? 1.289 -22.479 -2.002 1.00 33.78 114 LEU A CA 1
ATOM 969 C C . LEU A 1 114 ? 0.317 -22.795 -3.152 1.00 33.78 114 LEU A C 1
ATOM 971 O O . LEU A 1 114 ? 0.037 -21.956 -4.001 1.00 33.78 114 LEU A O 1
ATOM 975 N N . ASN A 1 115 ? -0.189 -24.029 -3.109 1.00 31.25 115 ASN A N 1
ATOM 976 C CA . ASN A 1 115 ? -0.956 -24.765 -4.119 1.00 31.25 115 ASN A CA 1
ATOM 977 C C . ASN A 1 115 ? -2.182 -24.069 -4.767 1.00 31.25 115 ASN A C 1
ATOM 979 O O . ASN A 1 115 ? -3.004 -23.478 -4.067 1.00 31.25 115 ASN A O 1
ATOM 983 N N . ARG A 1 116 ? -2.303 -24.328 -6.089 1.00 32.91 116 ARG A N 1
ATOM 984 C CA . ARG A 1 116 ? -3.447 -24.466 -7.039 1.00 32.91 116 ARG A CA 1
ATOM 985 C C . ARG A 1 116 ? -4.651 -23.506 -6.990 1.00 32.91 116 ARG A C 1
ATOM 987 O O . ARG A 1 116 ? -5.423 -23.557 -6.039 1.00 32.91 116 ARG A O 1
ATOM 994 N N . CYS A 1 117 ? -4.944 -22.853 -8.133 1.00 31.38 117 CYS A N 1
ATOM 995 C CA . CYS A 1 117 ? -6.256 -22.896 -8.829 1.00 31.38 117 CYS A CA 1
ATOM 996 C C . CYS A 1 117 ? -6.256 -22.239 -10.237 1.00 31.38 117 CYS A C 1
ATOM 998 O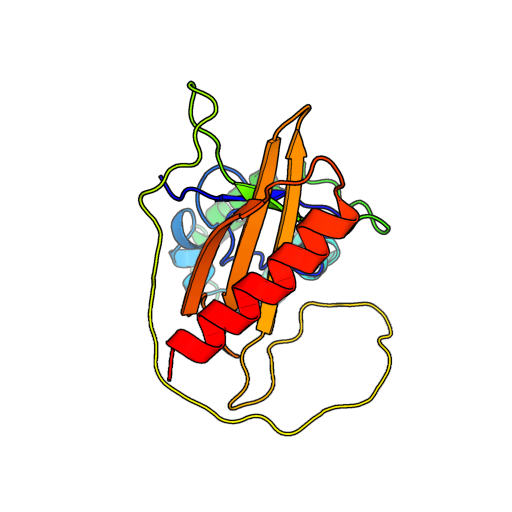 O . CYS A 1 117 ? -5.437 -21.375 -10.534 1.00 31.38 117 CYS A O 1
ATOM 1000 N N . ARG A 1 118 ? -7.179 -22.720 -11.094 1.00 30.69 118 ARG A N 1
ATOM 1001 C CA . ARG A 1 118 ? -7.369 -22.465 -12.543 1.00 30.69 118 ARG A CA 1
ATOM 1002 C C . ARG A 1 118 ? -8.067 -21.128 -12.866 1.00 30.69 118 ARG A C 1
ATOM 1004 O O . ARG A 1 118 ? -8.870 -20.642 -12.079 1.00 30.69 118 ARG A O 1
ATOM 1011 N N . ILE A 1 119 ? -7.775 -20.608 -14.064 1.00 30.34 119 ILE A N 1
ATOM 1012 C CA . ILE A 1 119 ? -8.183 -19.307 -14.634 1.00 30.34 119 ILE A CA 1
ATOM 1013 C C . ILE A 1 119 ? -9.465 -19.432 -15.474 1.00 30.34 119 ILE A C 1
ATOM 1015 O O . ILE A 1 119 ? -9.538 -20.356 -16.273 1.00 30.34 119 ILE A O 1
ATOM 1019 N N . ASP A 1 120 ? -10.368 -18.441 -15.392 1.00 28.59 120 ASP A N 1
ATOM 1020 C CA . ASP A 1 120 ? -11.293 -18.072 -16.485 1.00 28.59 120 ASP A CA 1
ATOM 1021 C C . ASP A 1 120 ? -11.524 -16.547 -16.542 1.0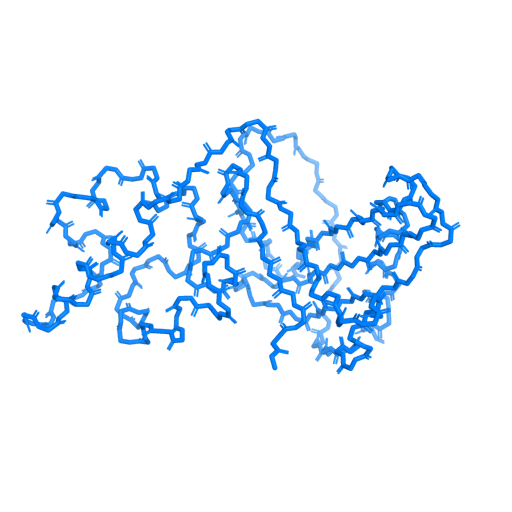0 28.59 120 ASP A C 1
ATOM 1023 O O . ASP A 1 120 ? -11.924 -15.929 -15.572 1.00 28.59 120 ASP A O 1
ATOM 1027 N N . SER A 1 121 ? -11.255 -15.928 -17.692 1.00 35.84 121 SER A N 1
ATOM 1028 C CA . SER A 1 121 ? -11.057 -14.483 -17.939 1.00 35.84 121 SER A CA 1
ATOM 1029 C C . SER A 1 121 ? -12.105 -13.479 -17.407 1.00 35.84 121 SER A C 1
ATOM 1031 O O . SER A 1 121 ? -13.306 -13.729 -17.480 1.00 35.84 121 SER A O 1
ATOM 1033 N N . ILE A 1 122 ? -11.659 -12.262 -17.047 1.00 36.41 122 ILE A N 1
ATOM 1034 C CA . ILE A 1 122 ? -12.514 -11.084 -16.781 1.00 36.41 122 ILE A CA 1
ATOM 1035 C C . ILE A 1 122 ? -12.211 -9.961 -17.789 1.00 36.41 122 ILE A C 1
ATOM 1037 O O . ILE A 1 122 ? -11.054 -9.604 -18.004 1.00 36.41 122 ILE A O 1
ATOM 1041 N N . LYS A 1 123 ? -13.267 -9.355 -18.352 1.00 39.72 123 LYS A N 1
ATOM 1042 C CA . LYS A 1 123 ? -13.234 -8.062 -19.058 1.00 39.72 123 LYS A CA 1
ATOM 1043 C C . LYS A 1 123 ? -14.062 -7.026 -18.289 1.00 39.72 123 LYS A C 1
ATOM 1045 O O . LYS A 1 123 ? -15.277 -7.164 -18.259 1.00 39.72 123 LYS A O 1
ATOM 1050 N N . SER A 1 124 ? -13.431 -5.959 -17.790 1.00 37.06 124 SER A N 1
ATOM 1051 C CA . SER A 1 124 ? -13.990 -4.588 -17.768 1.00 37.06 124 SER A CA 1
ATOM 1052 C C . SER A 1 124 ? -12.996 -3.574 -17.175 1.00 37.06 124 SER A C 1
ATOM 1054 O O . SER A 1 124 ? -12.254 -3.895 -16.253 1.00 37.06 124 SER A O 1
ATOM 1056 N N . LYS A 1 125 ? -13.002 -2.355 -17.736 1.00 36.50 125 LYS A N 1
ATOM 1057 C CA . LYS A 1 125 ? -12.102 -1.209 -17.476 1.00 36.50 125 LYS A CA 1
ATOM 1058 C C . LYS A 1 125 ? -12.207 -0.648 -16.037 1.00 36.50 125 LYS A C 1
ATOM 1060 O O . LYS A 1 125 ? -13.315 -0.664 -15.505 1.00 36.50 125 LYS A O 1
ATOM 1065 N N . PRO A 1 126 ? -11.135 -0.084 -15.434 1.00 41.19 126 PRO A N 1
ATOM 1066 C CA . PRO A 1 126 ? -11.190 0.401 -14.057 1.00 41.19 126 PRO A CA 1
ATOM 1067 C C . PRO A 1 126 ? -11.444 1.914 -13.936 1.00 41.19 126 PRO A C 1
ATOM 1069 O O . PRO A 1 126 ? -10.700 2.743 -14.457 1.00 41.19 126 PRO A O 1
ATOM 1072 N N . THR A 1 127 ? -12.466 2.250 -13.153 1.00 34.56 127 THR A N 1
ATOM 1073 C CA . THR A 1 127 ? -12.595 3.502 -12.396 1.00 34.56 127 THR A CA 1
ATOM 1074 C C . THR A 1 127 ? -11.776 3.336 -11.109 1.00 34.56 127 THR A C 1
ATOM 1076 O O . THR A 1 127 ? -11.927 2.307 -10.463 1.00 34.56 127 THR A O 1
ATOM 1079 N N . ALA A 1 128 ? -10.907 4.299 -10.770 1.00 37.00 128 ALA A N 1
ATOM 1080 C CA . ALA A 1 128 ? -10.097 4.396 -9.539 1.00 37.00 128 ALA A CA 1
ATOM 1081 C C . ALA A 1 128 ? -9.630 3.054 -8.917 1.00 37.00 128 ALA A C 1
ATOM 1083 O O . ALA A 1 128 ? -10.350 2.422 -8.150 1.00 37.00 128 ALA A O 1
ATOM 1084 N N . LEU A 1 129 ? -8.385 2.655 -9.209 1.00 44.84 129 LEU A N 1
ATOM 1085 C CA . LEU A 1 129 ? -7.749 1.398 -8.782 1.00 44.84 129 LEU A CA 1
ATOM 1086 C C . LEU A 1 129 ? -7.513 1.312 -7.259 1.00 44.84 129 LEU A C 1
ATOM 1088 O O . LEU A 1 129 ? -6.373 1.333 -6.814 1.00 44.84 129 LEU A O 1
ATOM 1092 N N . ILE A 1 130 ? -8.564 1.214 -6.446 1.00 48.72 130 ILE A N 1
ATOM 1093 C CA . ILE A 1 130 ? -8.470 0.743 -5.055 1.00 48.72 130 ILE A CA 1
ATOM 1094 C C . ILE A 1 130 ? -7.972 -0.708 -5.098 1.00 48.72 130 ILE A C 1
ATOM 1096 O O . ILE A 1 130 ? -8.390 -1.483 -5.966 1.00 48.72 130 ILE A O 1
ATOM 1100 N N . TRP A 1 131 ? -7.071 -1.111 -4.195 1.00 59.16 131 TRP A N 1
ATOM 1101 C CA . TRP A 1 131 ? -6.681 -2.514 -4.088 1.00 59.16 131 TRP A CA 1
ATOM 1102 C C . TRP A 1 131 ? -7.918 -3.353 -3.773 1.00 59.16 131 TRP A C 1
ATOM 1104 O O . TRP A 1 131 ? -8.396 -3.402 -2.644 1.00 59.16 131 TRP A O 1
ATOM 1114 N N . CYS A 1 132 ? -8.437 -4.037 -4.786 1.00 61.56 132 CYS A N 1
ATOM 1115 C CA . CYS A 1 132 ? -9.452 -5.055 -4.588 1.00 61.56 132 CYS A CA 1
ATOM 1116 C C . CYS A 1 132 ? -8.765 -6.418 -4.421 1.00 61.56 132 CYS A C 1
ATOM 1118 O O . CYS A 1 132 ? -7.881 -6.743 -5.234 1.00 61.56 132 CYS A O 1
ATOM 1120 N N . PRO A 1 133 ? -9.162 -7.215 -3.408 1.00 64.12 133 PRO A N 1
ATOM 1121 C CA . PRO A 1 133 ? -8.790 -8.617 -3.349 1.00 64.12 133 PRO A CA 1
ATOM 1122 C C . PRO A 1 133 ? -9.228 -9.329 -4.636 1.00 64.12 133 PRO A C 1
ATOM 1124 O O . PRO A 1 133 ? -10.309 -9.029 -5.153 1.00 64.12 133 PR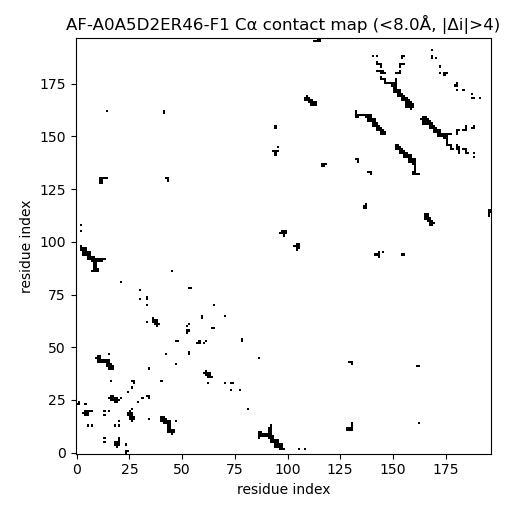O A O 1
ATOM 1127 N N . PRO A 1 134 ? -8.430 -10.271 -5.163 1.00 68.75 134 PRO A N 1
ATOM 1128 C CA . PRO A 1 134 ? -8.865 -11.086 -6.289 1.00 68.75 134 PRO A CA 1
ATOM 1129 C C . PRO A 1 134 ? -10.112 -11.923 -5.917 1.00 68.75 134 PRO A C 1
ATOM 1131 O O . PRO A 1 134 ? -10.312 -12.231 -4.735 1.00 68.75 134 PRO A O 1
ATOM 1134 N N . PRO A 1 135 ? -10.959 -12.312 -6.893 1.00 71.06 135 PRO A N 1
ATOM 1135 C CA . PRO A 1 135 ? -12.080 -13.221 -6.653 1.00 71.06 135 PRO A CA 1
ATOM 1136 C C . PRO A 1 135 ? -11.641 -14.554 -6.027 1.00 71.06 135 PRO A C 1
ATOM 1138 O O . PRO A 1 135 ? -10.469 -14.931 -6.043 1.00 71.06 135 PRO A O 1
ATOM 1141 N N . HIS A 1 136 ? -12.587 -15.314 -5.473 1.00 65.44 136 HIS A N 1
ATOM 1142 C CA . HIS A 1 136 ? -12.261 -16.625 -4.913 1.00 65.44 136 HIS A CA 1
ATOM 1143 C C . HIS A 1 136 ? -11.668 -17.562 -5.975 1.00 65.44 136 HIS A C 1
ATOM 1145 O O . HIS A 1 136 ? -12.224 -17.695 -7.059 1.00 65.44 136 HIS A O 1
ATOM 1151 N N . GLY A 1 137 ? -10.537 -18.198 -5.652 1.00 67.00 137 GLY A N 1
ATOM 1152 C CA . GLY A 1 137 ? -9.789 -19.056 -6.577 1.00 67.00 137 GLY A CA 1
ATOM 1153 C C . GLY A 1 137 ? -8.751 -18.319 -7.429 1.00 67.00 137 GLY A C 1
ATOM 1154 O O . GLY A 1 137 ? -8.006 -18.971 -8.152 1.00 67.00 137 GLY A O 1
ATOM 1155 N N . TRP A 1 138 ? -8.661 -16.991 -7.317 1.00 70.69 138 TRP A N 1
ATOM 1156 C CA . TRP A 1 138 ? -7.717 -16.171 -8.068 1.00 70.69 138 TRP A CA 1
ATOM 1157 C C . TRP A 1 138 ? -6.577 -15.670 -7.188 1.00 70.69 138 TRP A C 1
ATOM 1159 O O . TRP A 1 138 ? -6.725 -15.474 -5.979 1.00 70.69 138 TRP A O 1
ATOM 1169 N N . LEU A 1 139 ? -5.449 -15.399 -7.837 1.00 76.44 139 LEU A N 1
ATOM 1170 C CA . LEU A 1 139 ? -4.318 -14.692 -7.257 1.00 76.44 139 LEU A CA 1
ATOM 1171 C C . LEU A 1 139 ? -4.116 -13.366 -8.003 1.00 76.44 139 LEU A C 1
ATOM 1173 O O . LEU A 1 139 ? -4.461 -13.243 -9.179 1.00 76.44 139 LEU A O 1
ATOM 1177 N N . LYS A 1 140 ? -3.574 -12.362 -7.314 1.00 79.31 140 LYS A N 1
ATOM 1178 C CA . LYS A 1 140 ? -3.277 -11.034 -7.863 1.00 79.31 140 LYS A CA 1
ATOM 1179 C C . LYS A 1 140 ? -1.772 -10.800 -7.886 1.00 79.31 140 LYS A C 1
ATOM 1181 O O . LYS A 1 140 ? -1.123 -10.926 -6.849 1.00 79.31 140 LYS A O 1
ATOM 1186 N N . PHE A 1 141 ? -1.246 -10.435 -9.052 1.00 80.44 141 PHE A N 1
ATOM 1187 C CA . PHE A 1 141 ? 0.154 -10.057 -9.225 1.00 80.44 141 PHE A CA 1
ATOM 1188 C C . PHE A 1 141 ? 0.346 -8.564 -9.001 1.00 80.44 141 PHE A C 1
ATOM 1190 O O . PHE A 1 141 ? -0.312 -7.739 -9.632 1.00 80.44 141 PHE A O 1
ATOM 1197 N N . ASN A 1 142 ? 1.296 -8.243 -8.136 1.00 78.44 142 ASN A N 1
ATOM 1198 C CA . ASN A 1 142 ? 1.872 -6.920 -7.998 1.00 78.44 142 ASN A CA 1
ATOM 1199 C C . ASN A 1 142 ? 3.313 -7.007 -8.510 1.00 78.44 142 ASN A C 1
ATOM 1201 O O . ASN A 1 142 ? 4.112 -7.723 -7.912 1.00 78.44 142 ASN A O 1
ATOM 1205 N N . VAL A 1 143 ? 3.636 -6.324 -9.604 1.00 75.62 143 VAL A N 1
ATOM 1206 C CA . VAL A 1 143 ? 4.949 -6.399 -10.267 1.00 75.62 143 VAL A CA 1
ATOM 1207 C C . VAL A 1 143 ? 5.663 -5.050 -10.218 1.00 75.62 143 VAL A C 1
ATOM 1209 O O . VAL A 1 143 ? 5.009 -4.013 -10.169 1.00 75.62 143 VAL A O 1
ATOM 1212 N N . CYS A 1 144 ? 6.994 -5.063 -10.223 1.00 73.56 144 CYS A N 1
ATOM 1213 C CA . CYS A 1 144 ? 7.829 -3.877 -10.358 1.00 73.56 144 CYS A CA 1
ATOM 1214 C C . CYS A 1 144 ? 9.095 -4.196 -11.164 1.00 73.56 144 CYS A C 1
ATOM 1216 O O . CYS A 1 144 ? 9.812 -5.153 -10.854 1.00 73.56 144 CYS A O 1
ATOM 1218 N N . GLY A 1 145 ? 9.366 -3.368 -12.173 1.00 71.00 145 GLY A N 1
ATOM 1219 C CA . GLY A 1 145 ? 10.668 -3.258 -12.820 1.00 71.00 145 GLY A CA 1
ATOM 1220 C C . GLY A 1 145 ? 11.454 -2.094 -12.213 1.00 71.00 145 GLY A C 1
ATOM 1221 O O . GLY A 1 145 ? 10.897 -1.033 -11.936 1.00 71.00 145 GLY A O 1
ATOM 1222 N N . ILE A 1 146 ? 12.750 -2.285 -11.987 1.00 68.25 146 ILE A N 1
ATOM 1223 C CA . ILE A 1 146 ? 13.668 -1.241 -11.520 1.00 68.25 146 ILE A CA 1
ATOM 1224 C C . ILE A 1 146 ? 14.827 -1.169 -12.504 1.00 68.25 146 ILE A C 1
ATOM 1226 O O . ILE A 1 146 ? 15.411 -2.196 -12.834 1.00 68.25 146 ILE A O 1
ATOM 1230 N N . VAL A 1 147 ? 15.199 0.041 -12.913 1.00 70.25 147 VAL A N 1
ATOM 1231 C CA . VAL A 1 147 ? 16.403 0.302 -13.709 1.00 70.25 147 VAL A CA 1
ATOM 1232 C C . VAL A 1 147 ? 17.294 1.270 -12.952 1.00 70.25 147 VAL A C 1
ATOM 1234 O O . VAL A 1 147 ? 16.829 2.297 -12.455 1.00 70.25 147 VAL A O 1
ATOM 1237 N N . LYS A 1 148 ? 18.582 0.948 -12.866 1.00 69.06 148 LYS A N 1
ATOM 1238 C CA . LYS A 1 148 ? 19.616 1.826 -12.334 1.00 69.06 148 LYS A CA 1
ATOM 1239 C C . LYS A 1 148 ? 20.848 1.737 -13.223 1.00 69.06 148 LYS A C 1
ATOM 1241 O O . LYS A 1 148 ? 21.506 0.703 -13.244 1.00 69.06 148 LYS A O 1
ATOM 1246 N N . GLU A 1 149 ? 21.162 2.844 -13.890 1.00 74.81 149 GLU A N 1
ATOM 1247 C CA . GLU A 1 149 ? 22.312 2.976 -14.796 1.00 74.81 149 GLU A CA 1
ATOM 1248 C C . GLU A 1 149 ? 22.340 1.868 -15.865 1.00 74.81 149 GLU A C 1
ATOM 1250 O O . GLU A 1 149 ? 21.606 1.950 -16.847 1.00 74.81 149 GLU A O 1
ATOM 1255 N N . ASP A 1 150 ? 23.158 0.836 -15.663 1.00 71.88 150 ASP A N 1
ATOM 1256 C CA . ASP A 1 150 ? 23.399 -0.298 -16.558 1.00 71.88 150 ASP A CA 1
ATOM 1257 C C . ASP A 1 150 ? 22.761 -1.616 -16.081 1.00 71.88 150 ASP A C 1
ATOM 1259 O O . ASP A 1 150 ? 22.934 -2.661 -16.710 1.00 71.88 150 ASP A O 1
ATOM 1263 N N . ARG A 1 151 ? 22.018 -1.586 -14.971 1.00 69.69 151 ARG A N 1
ATOM 1264 C CA . ARG A 1 151 ? 21.393 -2.762 -14.363 1.00 69.69 151 ARG A CA 1
ATOM 1265 C C . ARG A 1 151 ? 19.888 -2.590 -14.279 1.00 69.69 151 ARG A C 1
ATOM 1267 O O . ARG A 1 151 ? 19.402 -1.579 -13.771 1.00 69.69 151 ARG A O 1
ATOM 1274 N N . ALA A 1 152 ? 19.153 -3.621 -14.680 1.00 73.88 152 ALA A N 1
ATOM 1275 C CA . ALA A 1 152 ? 17.741 -3.731 -14.366 1.00 73.88 152 ALA A CA 1
ATOM 1276 C C . ALA A 1 152 ? 17.451 -4.967 -13.522 1.00 73.88 152 ALA A C 1
ATOM 1278 O O . ALA A 1 152 ? 18.093 -6.013 -13.620 1.00 73.88 152 ALA A O 1
ATOM 1279 N N . GLY A 1 153 ? 16.457 -4.820 -12.663 1.00 73.75 153 GLY A N 1
ATOM 1280 C CA . GLY A 1 153 ? 15.879 -5.888 -11.875 1.00 73.75 153 GLY A CA 1
ATOM 1281 C C . GLY A 1 153 ? 14.379 -5.914 -12.093 1.00 73.75 153 GLY A C 1
ATOM 1282 O O . GLY A 1 153 ? 13.748 -4.899 -12.385 1.00 73.75 153 GLY A O 1
ATOM 1283 N N . CYS A 1 154 ? 13.804 -7.088 -11.929 1.00 76.62 154 CYS A N 1
ATOM 1284 C CA . CYS A 1 154 ? 12.372 -7.293 -11.925 1.00 76.62 154 CYS A CA 1
ATOM 1285 C C . CYS A 1 154 ? 11.982 -8.050 -10.665 1.00 76.62 154 CYS A C 1
ATOM 1287 O O . CYS A 1 154 ? 12.758 -8.854 -10.149 1.00 76.62 154 CYS A O 1
ATOM 1289 N N . GLY A 1 155 ? 10.780 -7.814 -10.161 1.00 77.31 155 GLY A N 1
ATOM 1290 C CA . GLY A 1 155 ? 10.243 -8.618 -9.080 1.00 77.31 155 GLY A CA 1
ATOM 1291 C C . GLY A 1 155 ? 8.775 -8.359 -8.816 1.00 77.31 155 GLY A C 1
ATOM 1292 O O . GLY A 1 155 ? 8.164 -7.447 -9.370 1.00 77.31 155 GLY A O 1
ATOM 1293 N N . GLY A 1 156 ? 8.186 -9.172 -7.958 1.00 78.94 156 GLY A N 1
ATOM 1294 C CA . GLY A 1 156 ? 6.780 -9.033 -7.646 1.00 78.94 156 GLY A CA 1
ATOM 1295 C C . GLY A 1 156 ? 6.317 -9.881 -6.481 1.00 78.94 156 GLY A C 1
ATOM 1296 O O . GLY A 1 156 ? 7.019 -10.765 -5.992 1.00 78.94 156 GLY A O 1
ATOM 1297 N N . ALA A 1 157 ? 5.093 -9.592 -6.056 1.00 80.25 157 ALA A N 1
ATOM 1298 C CA . ALA A 1 157 ? 4.367 -10.335 -5.047 1.00 80.25 157 ALA A CA 1
ATOM 1299 C C . ALA A 1 157 ? 3.074 -10.894 -5.639 1.00 80.25 157 ALA A C 1
ATOM 1301 O O . ALA A 1 157 ? 2.264 -10.162 -6.213 1.00 80.25 157 ALA A O 1
ATOM 1302 N N . LEU A 1 158 ? 2.861 -12.190 -5.444 1.00 81.06 158 LEU A N 1
ATOM 1303 C CA . LEU A 1 158 ? 1.616 -12.867 -5.760 1.00 81.06 158 LEU A CA 1
ATOM 1304 C C . LEU A 1 158 ? 0.767 -12.958 -4.499 1.00 81.06 158 LEU A C 1
ATOM 1306 O O . LEU A 1 158 ? 1.212 -13.537 -3.513 1.00 81.06 158 LEU A O 1
ATOM 1310 N N . ARG A 1 159 ? -0.445 -12.402 -4.504 1.00 80.12 159 ARG A N 1
ATOM 1311 C CA . ARG A 1 159 ? -1.322 -12.348 -3.323 1.00 80.12 159 ARG A CA 1
ATOM 1312 C C . ARG A 1 159 ? -2.611 -13.128 -3.524 1.00 80.12 159 ARG A C 1
ATOM 1314 O O . ARG A 1 159 ? -3.177 -13.112 -4.614 1.00 80.12 159 ARG A O 1
ATOM 1321 N N . ASP A 1 160 ? -3.093 -13.769 -2.465 1.00 79.62 160 ASP A N 1
ATOM 1322 C CA . ASP A 1 160 ? -4.428 -14.374 -2.438 1.00 79.62 160 ASP A CA 1
ATOM 1323 C C . ASP A 1 160 ? -5.538 -13.341 -2.159 1.00 79.62 160 ASP A C 1
ATOM 1325 O O . ASP A 1 160 ? -5.287 -12.149 -1.950 1.00 79.62 160 ASP A O 1
ATOM 1329 N N . LYS A 1 161 ? -6.797 -13.798 -2.147 1.00 76.25 161 LYS A N 1
ATOM 1330 C CA . LYS A 1 161 ? -7.974 -12.996 -1.749 1.00 76.25 161 LYS A CA 1
ATOM 1331 C C . LYS A 1 161 ? -7.912 -12.538 -0.280 1.00 76.25 161 LYS A C 1
ATOM 1333 O O . LYS A 1 161 ? -8.660 -11.659 0.164 1.00 76.25 161 LYS A O 1
ATOM 1338 N N . GLU A 1 162 ? -7.034 -13.139 0.517 1.00 74.56 162 GLU A N 1
ATOM 1339 C CA . GLU A 1 162 ? -6.715 -12.704 1.866 1.00 74.56 162 GLU A CA 1
ATOM 1340 C C . GLU A 1 162 ? -5.714 -11.537 1.901 1.00 74.56 162 GLU A C 1
ATOM 1342 O O . GLU A 1 162 ? -5.576 -10.896 2.943 1.00 74.56 162 GLU A O 1
ATOM 1347 N N . GLY A 1 163 ? -5.109 -11.180 0.764 1.00 67.62 163 GLY A N 1
ATOM 1348 C CA . GLY A 1 163 ? -4.039 -10.185 0.664 1.00 67.62 163 GLY A CA 1
ATOM 1349 C C . GLY A 1 163 ? -2.687 -10.717 1.137 1.00 67.62 163 GLY A C 1
ATOM 1350 O O . GLY A 1 163 ? -1.706 -9.966 1.173 1.00 67.62 163 GLY A O 1
ATOM 1351 N N . VAL A 1 164 ? -2.625 -12.005 1.483 1.00 71.56 164 VAL A N 1
ATOM 1352 C CA . VAL A 1 164 ? -1.418 -12.688 1.931 1.00 71.56 164 VAL A CA 1
ATOM 1353 C C . VAL A 1 164 ? -0.555 -12.960 0.710 1.00 71.56 164 VAL A C 1
ATOM 1355 O O . VAL A 1 164 ? -1.019 -13.545 -0.269 1.00 71.56 164 VAL A O 1
ATOM 1358 N N . ALA A 1 165 ? 0.706 -12.531 0.766 1.00 74.31 165 ALA A N 1
ATOM 1359 C CA . ALA A 1 165 ? 1.687 -12.894 -0.245 1.00 74.31 165 ALA A CA 1
ATOM 1360 C C . ALA A 1 165 ? 1.907 -14.415 -0.207 1.00 74.31 165 ALA A C 1
ATOM 1362 O O . ALA A 1 165 ? 2.315 -14.971 0.811 1.00 74.31 165 ALA A O 1
ATOM 1363 N N . ARG A 1 166 ? 1.575 -15.082 -1.311 1.00 74.12 166 ARG A N 1
ATOM 1364 C CA . ARG A 1 166 ? 1.730 -16.522 -1.529 1.00 74.12 166 ARG A CA 1
ATOM 1365 C C . ARG A 1 166 ? 3.055 -16.862 -2.165 1.00 74.12 166 ARG A C 1
ATOM 1367 O O . ARG A 1 166 ? 3.567 -17.923 -1.855 1.00 74.12 166 ARG A O 1
ATOM 1374 N N . ALA A 1 167 ? 3.576 -15.965 -2.996 1.00 74.31 167 ALA A N 1
ATOM 1375 C CA . ALA A 1 167 ? 4.898 -16.053 -3.589 1.00 74.31 167 ALA A CA 1
ATOM 1376 C C . ALA A 1 167 ? 5.494 -14.649 -3.736 1.00 74.31 167 ALA A C 1
ATOM 1378 O O . ALA A 1 167 ? 4.769 -13.662 -3.903 1.00 74.31 167 ALA A O 1
ATOM 1379 N N . LEU A 1 168 ? 6.818 -14.585 -3.684 1.00 74.19 168 LEU A N 1
ATOM 1380 C CA . LEU A 1 168 ? 7.629 -13.428 -4.035 1.00 74.19 168 LEU A CA 1
ATOM 1381 C C . LEU A 1 168 ? 8.639 -13.901 -5.074 1.00 74.19 168 LEU A C 1
ATOM 1383 O O . LEU A 1 168 ? 9.086 -15.043 -4.997 1.00 74.19 168 LEU A O 1
ATOM 1387 N N . PHE A 1 169 ? 8.985 -13.046 -6.026 1.00 74.38 169 PHE A N 1
ATOM 1388 C CA . PHE A 1 169 ? 10.035 -13.346 -6.992 1.00 74.38 169 PHE A CA 1
ATOM 1389 C C . PHE A 1 169 ? 10.863 -12.102 -7.276 1.00 74.38 169 PHE A C 1
ATOM 1391 O O . PHE A 1 169 ? 10.351 -10.981 -7.233 1.00 74.38 169 PHE A O 1
ATOM 1398 N N . SER A 1 170 ? 12.130 -12.319 -7.604 1.00 73.81 170 SER A N 1
ATOM 1399 C CA . SER A 1 170 ? 13.057 -11.294 -8.065 1.00 73.81 170 SER A CA 1
ATOM 1400 C C . SER A 1 170 ? 14.011 -11.908 -9.082 1.00 73.81 170 SER A C 1
ATOM 1402 O O . SER A 1 170 ? 14.510 -13.004 -8.845 1.00 73.81 170 SER A O 1
ATOM 1404 N N . SER A 1 171 ? 14.290 -11.221 -10.186 1.00 72.06 171 SER A N 1
ATOM 1405 C CA . SER A 1 171 ? 15.268 -11.657 -11.185 1.00 72.06 171 SER A CA 1
ATOM 1406 C C . SER A 1 171 ? 16.013 -10.463 -11.772 1.00 72.06 171 SER A C 1
ATOM 1408 O O . SER A 1 171 ? 15.486 -9.351 -11.844 1.00 72.06 171 SER A O 1
ATOM 1410 N N . PHE A 1 172 ? 17.237 -10.699 -12.237 1.00 72.44 172 PHE A N 1
ATOM 1411 C CA . PHE A 1 172 ? 17.943 -9.741 -13.076 1.00 72.44 172 PHE A CA 1
ATOM 1412 C C . PHE A 1 172 ? 17.212 -9.599 -14.412 1.00 72.44 172 PHE A C 1
ATOM 1414 O O . PHE A 1 172 ? 16.734 -10.587 -14.977 1.00 72.44 172 PHE A O 1
ATOM 1421 N N . ALA A 1 173 ? 17.125 -8.375 -14.915 1.00 68.81 173 ALA A N 1
ATOM 1422 C CA . ALA A 1 173 ? 16.642 -8.095 -16.251 1.00 68.81 173 ALA A CA 1
ATOM 1423 C C . ALA A 1 173 ? 17.827 -7.559 -17.061 1.00 68.81 173 ALA A C 1
ATOM 1425 O O . ALA A 1 173 ? 18.413 -6.534 -16.725 1.00 68.81 173 ALA A O 1
ATOM 1426 N N . ALA A 1 174 ? 18.206 -8.272 -18.124 1.00 69.06 174 ALA A N 1
ATOM 1427 C CA . ALA A 1 174 ? 19.286 -7.868 -19.026 1.00 69.06 174 ALA A CA 1
ATOM 1428 C C . ALA A 1 174 ? 18.808 -6.761 -19.983 1.00 69.06 174 ALA A C 1
ATOM 1430 O O . ALA A 1 174 ? 18.759 -6.934 -21.197 1.00 69.06 174 ALA A O 1
ATOM 1431 N N . THR A 1 175 ? 18.374 -5.645 -19.409 1.00 68.25 175 THR A N 1
ATOM 1432 C CA . THR A 1 175 ? 17.854 -4.468 -20.099 1.00 68.25 175 THR A CA 1
ATOM 1433 C C . THR A 1 175 ? 18.280 -3.222 -19.331 1.00 68.25 175 THR A C 1
ATOM 1435 O O . THR A 1 175 ? 18.448 -3.262 -18.118 1.00 68.25 175 THR A O 1
ATOM 1438 N N . ASN A 1 176 ? 18.460 -2.111 -20.031 1.00 73.06 176 ASN A N 1
ATOM 1439 C CA . ASN A 1 176 ? 18.600 -0.774 -19.448 1.00 73.06 176 ASN A CA 1
ATOM 1440 C C . ASN A 1 176 ? 17.326 0.069 -19.647 1.00 73.06 176 ASN A C 1
ATOM 1442 O O . ASN A 1 176 ? 17.303 1.255 -19.331 1.00 73.06 176 ASN A O 1
ATOM 1446 N N . ASP A 1 177 ? 16.277 -0.546 -20.185 1.00 77.94 177 ASP A N 1
ATOM 1447 C CA . ASP A 1 177 ? 14.980 0.054 -20.452 1.00 77.94 177 ASP A CA 1
ATOM 1448 C C . ASP A 1 177 ? 13.970 -0.401 -19.389 1.00 77.94 177 ASP A C 1
ATOM 1450 O O . ASP A 1 177 ? 13.827 -1.602 -19.120 1.00 77.94 177 ASP A O 1
ATOM 1454 N N . ALA A 1 178 ? 13.301 0.573 -18.767 1.00 71.06 178 ALA A N 1
ATOM 1455 C CA . ALA A 1 178 ? 12.368 0.346 -17.669 1.00 71.06 178 ALA A CA 1
ATOM 1456 C C . ALA A 1 178 ? 11.066 -0.308 -18.128 1.00 71.06 178 ALA A C 1
ATOM 1458 O O . ALA A 1 178 ? 10.571 -1.197 -17.436 1.00 71.06 178 ALA A O 1
ATOM 1459 N N . ASP A 1 179 ? 10.573 0.038 -19.313 1.00 75.69 179 ASP A N 1
ATOM 1460 C CA . ASP A 1 179 ? 9.358 -0.547 -19.872 1.00 75.69 179 ASP A CA 1
ATOM 1461 C C . ASP A 1 179 ? 9.612 -2.019 -20.233 1.00 75.69 179 ASP A C 1
ATOM 1463 O O . ASP A 1 179 ? 8.806 -2.905 -19.931 1.00 75.69 179 ASP A O 1
ATOM 1467 N N . LEU A 1 180 ? 10.787 -2.327 -20.797 1.00 76.19 180 LEU A N 1
ATOM 1468 C CA . LEU A 1 180 ? 11.206 -3.711 -21.046 1.00 76.19 180 LEU A CA 1
ATOM 1469 C C . LEU A 1 180 ? 11.434 -4.494 -19.747 1.00 76.19 180 LEU A C 1
ATOM 1471 O O . LEU A 1 180 ? 11.124 -5.688 -19.697 1.00 76.19 180 LEU A O 1
ATOM 1475 N N . ALA A 1 181 ? 11.947 -3.850 -18.695 1.00 73.94 181 ALA A N 1
ATOM 1476 C CA . ALA A 1 181 ? 12.091 -4.475 -17.383 1.00 73.94 181 ALA A CA 1
ATOM 1477 C C . ALA A 1 181 ? 10.719 -4.816 -16.784 1.00 73.94 181 ALA A C 1
ATOM 1479 O O . ALA A 1 181 ? 10.532 -5.922 -16.274 1.00 73.94 181 ALA A O 1
ATOM 1480 N N . GLU A 1 182 ? 9.735 -3.923 -16.892 1.00 72.56 182 GLU A N 1
ATOM 1481 C CA . GLU A 1 182 ? 8.363 -4.162 -16.435 1.00 72.56 182 GLU A CA 1
ATOM 1482 C C . GLU A 1 182 ? 7.685 -5.300 -17.213 1.00 72.56 182 GLU A C 1
ATOM 1484 O O . GLU A 1 182 ? 7.134 -6.219 -16.602 1.00 72.56 182 GLU A O 1
ATOM 1489 N N . ILE A 1 183 ? 7.802 -5.328 -18.545 1.00 78.81 183 ILE A N 1
ATOM 1490 C CA . ILE A 1 183 ? 7.276 -6.429 -19.375 1.00 78.81 183 ILE A CA 1
ATOM 1491 C C . ILE A 1 183 ? 7.967 -7.754 -19.025 1.00 78.81 183 ILE A C 1
ATOM 1493 O O . ILE A 1 183 ? 7.307 -8.784 -18.852 1.00 78.81 183 ILE A O 1
ATOM 1497 N N . GLY A 1 184 ? 9.293 -7.735 -18.871 1.00 78.56 184 GLY A N 1
ATOM 1498 C CA . GLY A 1 184 ? 10.068 -8.885 -18.412 1.00 78.56 184 GLY A CA 1
ATOM 1499 C C . GLY A 1 184 ? 9.609 -9.374 -17.039 1.00 78.56 184 GLY A C 1
ATOM 1500 O O . GLY A 1 184 ? 9.482 -10.579 -16.827 1.00 78.56 184 GLY A O 1
ATOM 1501 N N . THR A 1 185 ? 9.250 -8.453 -16.141 1.00 78.94 185 THR A N 1
ATOM 1502 C CA . THR A 1 185 ? 8.701 -8.779 -14.818 1.00 78.94 185 THR A CA 1
ATOM 1503 C C . THR A 1 185 ? 7.405 -9.575 -14.930 1.00 78.94 185 THR A C 1
ATOM 1505 O O . THR A 1 185 ? 7.231 -10.564 -14.220 1.00 78.94 185 THR A O 1
ATOM 1508 N N . VAL A 1 186 ? 6.502 -9.187 -15.837 1.00 79.88 186 VAL A N 1
ATOM 1509 C CA . VAL A 1 186 ? 5.248 -9.919 -16.080 1.00 79.88 186 VAL A CA 1
ATOM 1510 C C . VAL A 1 186 ? 5.529 -11.325 -16.610 1.00 79.88 186 VAL A C 1
ATOM 1512 O O . VAL A 1 186 ? 4.887 -12.279 -16.172 1.00 79.88 186 VAL A O 1
ATOM 1515 N N . LYS A 1 187 ? 6.511 -11.482 -17.505 1.00 83.38 187 LYS A N 1
ATOM 1516 C CA . LYS A 1 187 ? 6.922 -12.802 -18.002 1.00 83.38 187 LYS A CA 1
ATOM 1517 C C . LYS A 1 187 ? 7.409 -13.702 -16.861 1.00 83.38 187 LYS A C 1
ATOM 1519 O O . LYS A 1 187 ? 6.907 -14.814 -16.721 1.00 83.38 187 LYS A O 1
ATOM 1524 N N . VAL A 1 188 ? 8.320 -13.208 -16.021 1.00 81.75 188 VAL A N 1
ATOM 1525 C CA . VAL A 1 188 ? 8.835 -13.960 -14.862 1.00 81.75 188 VAL A CA 1
ATOM 1526 C C . VAL A 1 188 ? 7.706 -14.292 -13.882 1.00 81.75 188 VAL A C 1
ATOM 1528 O O . VAL A 1 188 ? 7.628 -15.411 -13.386 1.00 81.75 188 VAL A O 1
ATOM 1531 N N . ALA A 1 189 ? 6.770 -13.367 -13.654 1.00 79.94 189 ALA A N 1
ATOM 1532 C CA . ALA A 1 189 ? 5.600 -13.605 -12.811 1.00 79.94 189 ALA A CA 1
ATOM 1533 C C . ALA A 1 189 ? 4.749 -14.791 -13.302 1.00 79.94 189 ALA A C 1
ATOM 1535 O O . ALA A 1 189 ? 4.278 -15.603 -12.503 1.00 79.94 189 ALA A O 1
ATOM 1536 N N . LEU A 1 190 ? 4.559 -14.901 -14.621 1.00 81.88 190 LEU A N 1
ATOM 1537 C CA . LEU A 1 190 ? 3.837 -16.012 -15.239 1.00 81.88 190 LEU A CA 1
ATOM 1538 C C . LEU A 1 190 ? 4.622 -17.322 -15.145 1.00 81.88 190 LEU A C 1
ATOM 1540 O O . LEU A 1 190 ? 4.025 -18.362 -14.890 1.00 81.88 190 LEU A O 1
ATOM 1544 N N . GLU A 1 191 ? 5.943 -17.291 -15.306 1.00 83.19 191 GLU A N 1
ATOM 1545 C CA . GLU A 1 191 ? 6.795 -18.472 -15.116 1.00 83.19 191 GLU A CA 1
ATOM 1546 C C . GLU A 1 191 ? 6.728 -18.978 -13.671 1.00 83.19 191 GLU A C 1
ATOM 1548 O O . GLU A 1 191 ? 6.529 -20.171 -13.450 1.00 83.19 191 GLU A O 1
ATOM 1553 N N . VAL A 1 192 ? 6.782 -18.068 -12.693 1.00 76.62 192 VAL A N 1
ATOM 1554 C CA . VAL A 1 192 ? 6.567 -18.373 -11.271 1.00 76.62 192 VAL A CA 1
ATOM 1555 C C . VAL A 1 192 ? 5.201 -19.027 -11.077 1.00 76.62 192 VAL A C 1
ATOM 1557 O O . VAL A 1 192 ? 5.116 -20.077 -10.452 1.00 76.62 192 VAL A O 1
ATOM 1560 N N . PHE A 1 193 ? 4.136 -18.464 -11.656 1.00 76.75 193 PHE A N 1
ATOM 1561 C CA . PHE A 1 193 ? 2.795 -19.048 -11.579 1.00 76.75 193 PHE A CA 1
ATOM 1562 C C . PHE A 1 193 ? 2.728 -20.466 -12.156 1.00 76.75 193 PHE A C 1
ATOM 1564 O O . PHE A 1 193 ? 2.115 -21.351 -11.564 1.00 76.75 193 PHE A O 1
ATOM 1571 N N . LEU A 1 194 ? 3.342 -20.685 -13.319 1.00 78.44 194 LEU A N 1
ATOM 1572 C CA . LEU A 1 194 ? 3.355 -21.986 -13.984 1.00 78.44 194 LEU A CA 1
ATOM 1573 C C . LEU A 1 194 ? 4.168 -23.016 -13.196 1.00 78.44 194 LEU A C 1
ATOM 1575 O O . LEU A 1 194 ? 3.763 -24.173 -13.137 1.00 78.44 194 LEU A O 1
ATOM 1579 N N . ALA A 1 195 ? 5.260 -22.599 -12.555 1.00 73.31 195 ALA A N 1
ATOM 1580 C CA . ALA A 1 195 ? 6.076 -23.444 -11.685 1.00 73.31 195 ALA A CA 1
ATOM 1581 C C . ALA A 1 195 ? 5.384 -23.806 -10.355 1.00 73.31 195 ALA A C 1
ATOM 1583 O O . ALA A 1 195 ? 5.836 -24.709 -9.656 1.00 73.31 195 ALA A O 1
ATOM 1584 N N . MET A 1 196 ? 4.282 -23.134 -10.000 1.00 65.75 196 MET A N 1
ATOM 1585 C CA . MET A 1 196 ? 3.465 -23.458 -8.822 1.00 65.75 196 MET A CA 1
ATOM 1586 C C . MET A 1 196 ? 2.460 -24.610 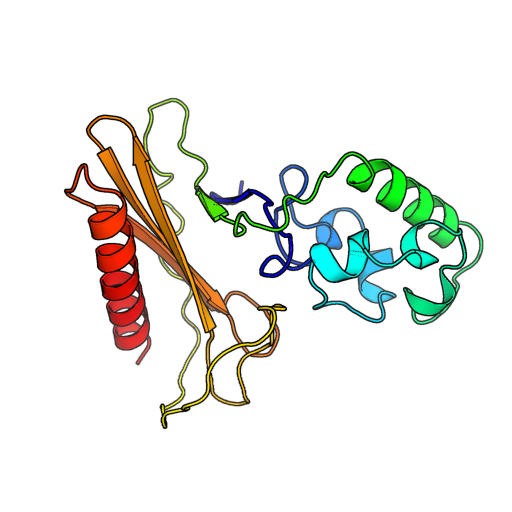-9.053 1.00 65.75 196 MET A C 1
ATOM 1588 O O . MET A 1 196 ? 1.689 -24.912 -8.135 1.00 65.75 196 MET A O 1
ATOM 1592 N N . ASN A 1 197 ? 2.422 -25.224 -10.247 1.00 51.75 197 ASN A N 1
ATOM 1593 C CA . ASN A 1 197 ? 1.477 -26.298 -10.611 1.00 51.75 197 ASN A CA 1
ATOM 1594 C C . ASN A 1 197 ? 2.003 -27.722 -10.415 1.00 51.75 197 ASN A C 1
ATOM 1596 O O . ASN A 1 197 ? 3.168 -27.986 -10.775 1.00 51.75 197 ASN A O 1
#

Mean predicted aligned error: 11.84 Å

Secondary structure (DSSP, 8-state):
--SEEEEPSSSSSSBTTTS--STTS-HHHHSHHHHHHBS-TT-BHHHHHH-GGGGSS-GGGTBSS--TTHHHHHHHHHHHHHTTPPP-TTS--EEEE-B-TTS-B-TT----------------PPSS---PPPPTT--EEEEEEEEETTEEEEEEEEE-TT--EEEEEEEEES-S-HHHHHHHHHHHHHHHHHHT-

Sequence (197 aa):
MDSFYWQIGNGRTTLFWMDIWFGNRPLKQDFPRLFLLARQKKSSVADFLRNPEFYKDEWNELVTRFLLGMVEVMLSRLVERVSSTVLVPDVDDKLCWVIDRNGEFLENFWWICLNRCRIDSIKSKPTALIWCPPPHGWLKFNVCGIVKEDRAGCGGALRDKEGVARALFSSFAATNDADLAEIGTVKVALEVFLAMN

pLDDT: mean 72.72, std 17.11, range [28.59, 92.56]